Protein AF-A0A7J0FYU5-F1 (afdb_monomer_lite)

pLDDT: mean 70.31, std 23.24, range [30.34, 98.31]

InterPro domains:
  IPR001878 Zinc finger, CCHC-type [PS50158] (243-259)

Secondary structure (DSSP, 8-state):
---------------------------------------------------------------------------HHHHHHHHHHHHHHHHHHHHHHHHHHHHHHHHHHHHHHHHHHHHHHHHHHHHHHHHHHHHHHHHHHHHHHHHHHHHHHHHHHHHHHHHHHHHHHHHHHHHHHHHHHHHHHHHHHHHHHH--TT---STT-------------------------------------PBPTTT--BT--GGG-HHHHHHHHHHHHHHTSS---PPP--------PBPTTT--BT-SS------

Structure (mmCIF, N/CA/C/O backbone):
data_AF-A0A7J0FYU5-F1
#
_entry.id   AF-A0A7J0FYU5-F1
#
loop_
_atom_site.group_PDB
_atom_site.id
_atom_site.type_symbol
_atom_site.label_atom_id
_atom_site.label_alt_id
_atom_site.label_comp_id
_atom_site.label_asym_id
_atom_site.label_entity_id
_atom_site.label_seq_id
_atom_site.pdbx_PDB_ins_code
_atom_site.Cartn_x
_atom_site.Cartn_y
_atom_site.Cartn_z
_atom_site.occupancy
_atom_site.B_iso_or_equiv
_atom_site.auth_seq_id
_atom_site.auth_comp_id
_atom_site.auth_asym_id
_atom_site.auth_atom_id
_atom_site.pdbx_PDB_model_num
ATOM 1 N N . MET A 1 1 ? -22.244 44.766 6.297 1.00 40.59 1 MET A N 1
ATOM 2 C CA . MET A 1 1 ? -21.057 45.562 5.929 1.00 40.59 1 MET A CA 1
ATOM 3 C C . MET A 1 1 ? -20.263 44.741 4.936 1.00 40.59 1 MET A C 1
ATOM 5 O O . MET A 1 1 ? -19.510 43.859 5.330 1.00 40.59 1 MET A O 1
ATOM 9 N N . ASP A 1 2 ? -20.550 44.966 3.657 1.00 41.06 2 ASP A N 1
ATOM 10 C CA . ASP A 1 2 ? -19.775 44.473 2.523 1.00 41.06 2 ASP A CA 1
ATOM 11 C C . ASP A 1 2 ? -18.329 44.954 2.586 1.00 41.06 2 ASP A C 1
ATOM 13 O O . ASP A 1 2 ? -18.083 46.068 3.039 1.00 41.06 2 ASP A O 1
ATOM 17 N N . CYS A 1 3 ? -17.404 44.163 2.037 1.00 42.81 3 CYS A N 1
ATOM 18 C CA . CYS A 1 3 ? -16.256 44.696 1.302 1.00 42.81 3 CYS A CA 1
ATOM 19 C C . CYS A 1 3 ? -15.659 43.635 0.366 1.00 42.81 3 CYS A C 1
ATOM 21 O O . CYS A 1 3 ? -14.893 42.756 0.754 1.00 42.81 3 CYS A O 1
ATOM 23 N N . THR A 1 4 ? -16.013 43.769 -0.908 1.00 42.53 4 THR A N 1
ATOM 24 C CA . THR A 1 4 ? -15.343 43.204 -2.081 1.00 42.53 4 THR A CA 1
ATOM 25 C C . THR A 1 4 ? -13.938 43.779 -2.265 1.00 42.53 4 THR A C 1
ATOM 27 O O . THR A 1 4 ? -13.769 44.993 -2.180 1.00 42.53 4 THR A O 1
ATOM 30 N N . ASN A 1 5 ? -12.966 42.967 -2.699 1.00 46.56 5 ASN A N 1
ATOM 31 C CA . ASN A 1 5 ? -11.879 43.490 -3.530 1.00 46.56 5 ASN A CA 1
ATOM 32 C C . ASN A 1 5 ? -11.381 42.462 -4.556 1.00 46.56 5 ASN A C 1
ATOM 34 O O . ASN A 1 5 ? -10.741 41.465 -4.234 1.00 46.56 5 ASN A O 1
ATOM 38 N N . LYS A 1 6 ? -11.705 42.743 -5.822 1.00 50.19 6 LYS A N 1
ATOM 39 C CA . LYS A 1 6 ? -11.182 42.092 -7.026 1.00 50.19 6 LYS A CA 1
ATOM 40 C C . LYS A 1 6 ? -9.877 42.791 -7.418 1.00 50.19 6 LYS A C 1
ATOM 42 O O . LYS A 1 6 ? -9.889 44.005 -7.602 1.00 50.19 6 LYS A O 1
ATOM 47 N N . LYS A 1 7 ? -8.801 42.046 -7.683 1.00 53.81 7 LYS A N 1
ATOM 48 C CA . LYS A 1 7 ? -7.717 42.491 -8.579 1.00 53.81 7 LYS A CA 1
ATOM 49 C C . LYS A 1 7 ? -7.331 41.362 -9.533 1.00 53.81 7 LYS A C 1
ATOM 51 O O . LYS A 1 7 ? -7.169 40.216 -9.132 1.00 53.81 7 LYS A O 1
ATOM 56 N N . LYS A 1 8 ? -7.281 41.721 -10.816 1.00 49.31 8 LYS A N 1
ATOM 57 C CA . LYS A 1 8 ? -7.057 40.865 -11.984 1.00 49.31 8 LYS A CA 1
ATOM 58 C C . LYS A 1 8 ? -5.563 40.709 -12.311 1.00 49.31 8 LYS A C 1
ATOM 60 O O . LYS A 1 8 ? -4.778 41.621 -12.066 1.00 49.31 8 LYS A O 1
ATOM 65 N N . THR A 1 9 ? -5.298 39.650 -13.086 1.00 42.88 9 THR A N 1
ATOM 66 C CA . THR A 1 9 ? -4.272 39.486 -14.146 1.00 42.88 9 THR A CA 1
ATOM 67 C C . THR A 1 9 ? -2.799 39.349 -13.753 1.00 42.88 9 THR A C 1
ATOM 69 O O . THR A 1 9 ? -2.153 40.325 -13.393 1.00 42.88 9 THR A O 1
ATOM 72 N N . LYS A 1 10 ? -2.214 38.187 -14.073 1.00 40.88 10 LYS A N 1
ATOM 73 C CA . LYS A 1 10 ? -1.379 37.987 -15.279 1.00 40.88 10 LYS A CA 1
ATOM 74 C C . LYS A 1 10 ? -1.186 36.486 -15.527 1.00 40.88 10 LYS A C 1
ATOM 76 O O . LYS A 1 10 ? -1.074 35.710 -14.587 1.00 40.88 10 LYS A O 1
ATOM 81 N N . GLY A 1 11 ? -1.285 36.098 -16.796 1.00 42.97 11 GLY A N 1
ATOM 82 C CA . GLY A 1 11 ? -1.390 34.709 -17.223 1.00 42.97 11 GLY A CA 1
ATOM 83 C C . GLY A 1 11 ? -0.081 33.937 -17.147 1.00 42.97 11 GLY A C 1
ATOM 84 O O . GLY A 1 11 ? 0.971 34.469 -17.482 1.00 42.97 11 GLY A O 1
ATOM 85 N N . ASN A 1 12 ? -0.204 32.654 -16.819 1.00 44.50 12 ASN A N 1
ATOM 86 C CA . ASN A 1 12 ? 0.775 31.646 -17.187 1.00 44.50 12 ASN A CA 1
ATOM 87 C C . ASN A 1 12 ? 0.122 30.702 -18.193 1.00 44.50 12 ASN A C 1
ATOM 89 O O . ASN A 1 12 ? -0.914 30.092 -17.929 1.00 44.50 12 ASN A O 1
ATOM 93 N N . LYS A 1 13 ? 0.729 30.654 -19.378 1.00 50.31 13 LYS A N 1
ATOM 94 C CA . LYS A 1 13 ? 0.408 29.741 -20.469 1.00 50.31 13 LYS A CA 1
ATOM 95 C C . LYS A 1 13 ? 0.749 28.325 -19.997 1.00 50.31 13 LYS A C 1
ATOM 97 O O . LYS A 1 13 ? 1.916 28.028 -19.761 1.00 50.31 13 LYS A O 1
ATOM 102 N N . ILE A 1 14 ? -0.264 27.482 -19.834 1.00 44.03 14 ILE A N 1
ATOM 103 C CA . ILE A 1 14 ? -0.096 26.042 -19.631 1.00 44.03 14 ILE A CA 1
ATOM 104 C C . ILE A 1 14 ? 0.104 25.431 -21.019 1.00 44.03 14 ILE A C 1
ATOM 106 O O . ILE A 1 14 ? -0.808 25.440 -21.846 1.00 44.03 14 ILE A O 1
ATOM 110 N N . LEU A 1 15 ? 1.319 24.955 -21.294 1.00 44.94 15 LEU A N 1
ATOM 111 C CA . LEU A 1 15 ? 1.605 24.128 -22.462 1.00 44.94 15 LEU A CA 1
ATOM 112 C C . LEU A 1 15 ? 0.923 22.776 -22.245 1.00 44.94 15 LEU A C 1
ATOM 114 O O . LEU A 1 15 ? 1.361 21.964 -21.436 1.00 44.94 15 LEU A O 1
ATOM 118 N N . THR A 1 16 ? -0.190 22.581 -22.944 1.00 42.50 16 THR A N 1
ATOM 119 C CA . THR A 1 16 ? -0.924 21.318 -22.990 1.00 42.50 16 THR A CA 1
ATOM 120 C C . THR A 1 16 ? -0.468 20.627 -24.267 1.00 42.50 16 THR A C 1
ATOM 122 O O . THR A 1 16 ? -0.815 21.080 -25.354 1.00 42.50 16 THR A O 1
ATOM 125 N N . VAL A 1 17 ? 0.374 19.600 -24.157 1.00 42.03 17 VAL A N 1
ATOM 126 C CA . VAL A 1 17 ? 0.788 18.790 -25.309 1.00 42.03 17 VAL A CA 1
ATOM 127 C C . VAL A 1 17 ? -0.057 17.523 -25.299 1.00 42.03 17 VAL A C 1
ATOM 129 O O . VAL A 1 17 ? 0.232 16.572 -24.578 1.00 42.03 17 VAL A O 1
ATOM 132 N N . THR A 1 18 ? -1.145 17.539 -26.062 1.00 41.44 18 THR A N 1
ATOM 133 C CA . THR A 1 18 ? -1.909 16.340 -26.410 1.00 41.44 18 THR A CA 1
ATOM 134 C C . THR A 1 18 ? -1.273 15.731 -27.654 1.00 41.44 18 THR A C 1
ATOM 136 O O . THR A 1 18 ? -1.399 16.292 -28.740 1.00 41.44 18 THR A O 1
ATOM 139 N N . TRP A 1 19 ? -0.570 14.611 -27.499 1.00 37.16 19 TRP A N 1
ATOM 140 C CA . TRP A 1 19 ? -0.185 13.774 -28.633 1.00 37.16 19 TRP A CA 1
ATOM 141 C C . TRP A 1 19 ? -1.398 12.929 -29.024 1.00 37.16 19 TRP A C 1
ATOM 143 O O . TRP A 1 19 ? -1.801 12.026 -28.292 1.00 37.16 19 TRP A O 1
ATOM 153 N N . SER A 1 20 ? -2.003 13.263 -30.157 1.00 45.00 20 SER A N 1
ATOM 154 C CA . SER A 1 20 ? -2.862 12.361 -30.915 1.00 45.00 20 SER A CA 1
ATOM 155 C C . SER A 1 20 ? -2.173 12.144 -32.249 1.00 45.00 20 SER A C 1
ATOM 157 O O . SER A 1 20 ? -2.036 13.099 -33.007 1.00 45.00 20 SER A O 1
ATOM 159 N N . ASP A 1 21 ? -1.735 10.918 -32.508 1.00 40.19 21 ASP A N 1
ATOM 160 C CA . ASP A 1 21 ? -1.374 10.493 -33.853 1.00 40.19 21 ASP A CA 1
ATOM 161 C C . ASP A 1 21 ? -1.922 9.083 -34.069 1.00 40.19 21 ASP A C 1
ATOM 163 O O . ASP A 1 21 ? -1.464 8.109 -33.469 1.00 40.19 21 ASP A O 1
ATOM 167 N N . SER A 1 22 ? -3.010 9.034 -34.833 1.00 50.44 22 SER A N 1
ATOM 168 C CA . SER A 1 22 ? -3.656 7.815 -35.291 1.00 50.44 22 SER A CA 1
ATOM 169 C C . SER A 1 22 ? -3.148 7.513 -36.697 1.00 50.44 22 SER A C 1
ATOM 171 O O . SER A 1 22 ? -3.414 8.278 -37.618 1.00 50.44 22 SER A O 1
ATOM 173 N N . GLU A 1 23 ? -2.554 6.324 -36.810 1.00 48.56 23 GLU A N 1
ATOM 174 C CA . GLU A 1 23 ? -2.664 5.375 -37.925 1.00 48.56 23 GLU A CA 1
ATOM 175 C C . GLU A 1 23 ? -1.978 5.739 -39.252 1.00 48.56 23 GLU A C 1
ATOM 177 O O . GLU A 1 23 ? -2.418 6.622 -39.986 1.00 48.56 23 GLU A O 1
ATOM 182 N N . LYS A 1 24 ? -1.016 4.897 -39.659 1.00 47.28 24 LYS A N 1
ATOM 183 C CA . LYS A 1 24 ? -1.219 3.907 -40.738 1.00 47.28 24 LYS A CA 1
ATOM 184 C C . LYS A 1 24 ? 0.036 3.071 -40.967 1.00 47.28 24 LYS A C 1
ATOM 186 O O . LYS A 1 24 ? 1.135 3.601 -41.095 1.00 47.28 24 LYS A O 1
ATOM 191 N N . GLU A 1 25 ? -0.167 1.762 -41.033 1.00 51.66 25 GLU A N 1
ATOM 192 C CA . GLU A 1 25 ? 0.779 0.843 -41.649 1.00 51.66 25 GLU A CA 1
ATOM 193 C C . GLU A 1 25 ? 0.653 0.942 -43.166 1.00 51.66 25 GLU A C 1
ATOM 195 O O . GLU A 1 25 ? -0.463 0.851 -43.673 1.00 51.66 25 GLU A O 1
ATOM 200 N N . GLU A 1 26 ? 1.781 1.062 -43.863 1.00 45.41 26 GLU A N 1
ATOM 201 C CA . GLU A 1 26 ? 1.978 0.459 -45.181 1.00 45.41 26 GLU A CA 1
ATOM 202 C C . GLU A 1 26 ? 3.413 -0.082 -45.253 1.00 45.41 26 GLU A C 1
ATOM 204 O O . GLU A 1 26 ? 4.388 0.633 -45.010 1.00 45.41 26 GLU A O 1
ATOM 209 N N . GLU A 1 27 ? 3.515 -1.381 -45.534 1.00 46.88 27 GLU A N 1
ATOM 210 C CA . GLU A 1 27 ? 4.733 -2.047 -45.978 1.00 46.88 27 GLU A CA 1
ATOM 211 C C . GLU A 1 27 ? 5.220 -1.426 -47.291 1.00 46.88 27 GLU A C 1
ATOM 213 O O . GLU A 1 27 ? 4.426 -1.164 -48.194 1.00 46.88 27 GLU A O 1
ATOM 218 N N . SER A 1 28 ? 6.534 -1.282 -47.446 1.00 41.75 28 SER A N 1
ATOM 219 C CA . SER A 1 28 ? 7.193 -1.364 -48.752 1.00 41.75 28 SER A CA 1
ATOM 220 C C . SER A 1 28 ? 8.640 -1.792 -48.539 1.00 41.75 28 SER A C 1
ATOM 222 O O . SER A 1 28 ? 9.526 -0.995 -48.238 1.00 41.75 28 SER A O 1
ATOM 224 N N . ASP A 1 29 ? 8.822 -3.103 -48.650 1.00 54.91 29 ASP A N 1
ATOM 225 C CA . ASP A 1 29 ? 10.052 -3.750 -49.079 1.00 54.91 29 ASP A CA 1
ATOM 226 C C . ASP A 1 29 ? 10.415 -3.242 -50.483 1.00 54.91 29 ASP A C 1
ATOM 228 O O . ASP A 1 29 ? 9.676 -3.450 -51.445 1.00 54.91 29 ASP A O 1
ATOM 232 N N . SER A 1 30 ? 11.543 -2.550 -50.592 1.00 47.00 30 SER A N 1
ATOM 233 C CA . SER A 1 30 ? 12.270 -2.433 -51.851 1.00 47.00 30 SER A CA 1
ATOM 234 C C . SER A 1 30 ? 13.747 -2.277 -51.520 1.00 47.00 30 SER A C 1
ATOM 236 O O . SER A 1 30 ? 14.257 -1.171 -51.314 1.00 47.00 30 SER A O 1
ATOM 238 N N . GLY A 1 31 ? 14.419 -3.419 -51.398 1.00 52.00 31 GLY A N 1
ATOM 239 C CA . GLY A 1 31 ? 15.858 -3.472 -51.561 1.00 52.00 31 GLY A CA 1
ATOM 240 C C . GLY A 1 31 ? 16.217 -3.018 -52.969 1.00 52.00 31 GLY A C 1
ATOM 241 O O . GLY A 1 31 ? 15.781 -3.631 -53.931 1.00 52.00 31 GLY A O 1
ATOM 242 N N . ASP A 1 32 ? 17.018 -1.965 -53.059 1.00 47.53 32 ASP A N 1
ATOM 243 C CA . ASP A 1 32 ? 17.877 -1.709 -54.205 1.00 47.53 32 ASP A CA 1
ATOM 244 C C . ASP A 1 32 ? 19.191 -1.156 -53.648 1.00 47.53 32 ASP A C 1
ATOM 246 O O . ASP A 1 32 ? 19.269 -0.043 -53.116 1.00 47.53 32 ASP A O 1
ATOM 250 N N . GLU A 1 33 ? 20.224 -1.995 -53.697 1.00 57.31 33 GLU A N 1
ATOM 251 C CA . GLU A 1 33 ? 21.612 -1.593 -53.514 1.00 57.31 33 GLU A CA 1
ATOM 252 C C . GLU A 1 33 ? 21.944 -0.575 -54.608 1.00 57.31 33 GLU A C 1
ATOM 254 O O . GLU A 1 33 ? 22.184 -0.921 -55.763 1.00 57.31 33 GLU A O 1
ATOM 259 N N . ILE A 1 34 ? 21.934 0.709 -54.252 1.00 54.03 34 ILE A N 1
ATOM 260 C CA . ILE A 1 34 ? 22.440 1.764 -55.127 1.00 54.03 34 ILE A CA 1
ATOM 261 C C . ILE A 1 34 ? 23.964 1.629 -55.139 1.00 54.03 34 ILE A C 1
ATOM 263 O O . ILE A 1 34 ? 24.677 2.215 -54.320 1.00 54.03 34 ILE A O 1
ATOM 267 N N . GLU A 1 35 ? 24.470 0.822 -56.068 1.00 53.53 35 GLU A N 1
ATOM 268 C CA . GLU A 1 35 ? 25.862 0.859 -56.495 1.00 53.53 35 GLU A CA 1
ATOM 269 C C . GLU A 1 35 ? 26.132 2.247 -57.099 1.00 53.53 35 GLU A C 1
ATOM 271 O O . GLU A 1 35 ? 25.887 2.517 -58.275 1.00 53.53 35 GLU A O 1
ATOM 276 N N . ASN A 1 36 ? 26.605 3.170 -56.257 1.00 54.38 36 ASN A N 1
ATOM 277 C CA . ASN A 1 36 ? 27.084 4.487 -56.664 1.00 54.38 36 ASN A CA 1
ATOM 278 C C . ASN A 1 36 ? 28.361 4.333 -57.513 1.00 54.38 36 ASN A C 1
ATOM 280 O O . ASN A 1 36 ? 29.480 4.510 -57.028 1.00 54.38 36 ASN A O 1
ATOM 284 N N . TYR A 1 37 ? 28.205 4.026 -58.799 1.00 51.12 37 TYR A N 1
ATOM 285 C CA . TYR A 1 37 ? 29.273 4.162 -59.782 1.00 51.12 37 TYR A CA 1
ATOM 286 C C . TYR A 1 37 ? 29.415 5.639 -60.178 1.00 51.12 37 TYR A C 1
ATOM 288 O O . TYR A 1 37 ? 28.663 6.162 -60.997 1.00 51.12 37 TYR A O 1
ATOM 296 N N . MET A 1 38 ? 30.403 6.330 -59.600 1.00 59.31 38 MET A N 1
ATOM 297 C CA . MET A 1 38 ? 30.892 7.602 -60.144 1.00 59.31 38 MET A CA 1
ATOM 298 C C . MET A 1 38 ? 31.744 7.311 -61.385 1.00 59.31 38 MET A C 1
ATOM 300 O O . MET A 1 38 ? 32.891 6.881 -61.272 1.00 59.31 38 MET A O 1
ATOM 304 N N . ALA A 1 39 ? 31.190 7.548 -62.573 1.00 49.47 39 ALA A N 1
ATOM 305 C CA . ALA A 1 39 ? 31.956 7.567 -63.814 1.00 49.47 39 ALA A CA 1
ATOM 306 C C . ALA A 1 39 ? 32.704 8.908 -63.938 1.00 49.47 39 ALA A C 1
ATOM 308 O O . ALA A 1 39 ? 32.087 9.972 -63.989 1.00 49.47 39 ALA A O 1
ATOM 309 N N . PHE A 1 40 ? 34.037 8.859 -63.977 1.00 39.91 40 PHE A N 1
ATOM 310 C CA . PHE A 1 40 ? 34.891 10.022 -64.226 1.00 39.91 40 PHE A CA 1
ATOM 311 C C . PHE A 1 40 ? 34.901 10.308 -65.734 1.00 39.91 40 PHE A C 1
ATOM 313 O O . PHE A 1 40 ? 35.551 9.599 -66.500 1.00 39.91 40 PHE A O 1
ATOM 320 N N . MET A 1 41 ? 34.157 11.321 -66.180 1.00 55.72 41 MET A N 1
ATOM 321 C CA . MET A 1 41 ? 34.260 11.816 -67.555 1.00 55.72 41 MET A CA 1
ATOM 322 C C . MET A 1 41 ? 35.411 12.817 -67.627 1.00 55.72 41 MET A C 1
ATOM 324 O O . MET A 1 41 ? 35.323 13.920 -67.089 1.00 55.72 41 MET A O 1
ATOM 328 N N . THR A 1 42 ? 36.494 12.433 -68.297 1.00 45.88 42 THR A N 1
ATOM 329 C CA . THR A 1 42 ? 37.571 13.344 -68.679 1.00 45.88 42 THR A CA 1
ATOM 330 C C . THR A 1 42 ? 37.094 14.183 -69.867 1.00 45.88 42 THR A C 1
ATOM 332 O O . THR A 1 42 ? 37.011 13.708 -70.997 1.00 45.88 42 THR A O 1
ATOM 335 N N . SER A 1 43 ? 36.728 15.446 -69.637 1.00 45.75 43 SER A N 1
ATOM 336 C CA . SER A 1 43 ? 36.548 16.394 -70.739 1.00 45.75 43 SER A CA 1
ATOM 337 C C . SER A 1 43 ? 37.899 17.022 -71.063 1.00 45.75 43 SER A C 1
ATOM 339 O O . SER A 1 43 ? 38.402 17.837 -70.286 1.00 45.75 43 SER A O 1
ATOM 341 N N . ALA A 1 44 ? 38.476 16.658 -72.206 1.00 44.38 44 ALA A N 1
ATOM 342 C CA . ALA A 1 44 ? 39.557 17.424 -72.808 1.00 44.38 44 ALA A CA 1
ATOM 343 C C . ALA A 1 44 ? 39.003 18.806 -73.196 1.00 44.38 44 ALA A C 1
ATOM 345 O O . ALA A 1 44 ? 38.207 18.937 -74.126 1.00 44.38 44 ALA A O 1
ATOM 346 N N . VAL A 1 45 ? 39.363 19.828 -72.419 1.00 43.97 45 VAL A N 1
ATOM 347 C CA . VAL A 1 45 ? 39.144 21.234 -72.765 1.00 43.97 45 VAL A CA 1
ATOM 348 C C . VAL A 1 45 ? 40.282 21.646 -73.688 1.00 43.97 45 VAL A C 1
ATOM 350 O O . VAL A 1 45 ? 41.380 21.964 -73.241 1.00 43.97 45 VAL A O 1
ATOM 353 N N . GLU A 1 46 ? 40.003 21.654 -74.988 1.00 41.97 46 GLU A N 1
ATOM 354 C CA . GLU A 1 46 ? 40.661 22.592 -75.887 1.00 41.97 46 GLU A CA 1
ATOM 355 C C . GLU A 1 46 ? 39.984 23.956 -75.739 1.00 41.97 46 GLU A C 1
ATOM 357 O O . GLU A 1 46 ? 38.762 24.103 -75.657 1.00 41.97 46 GLU A O 1
ATOM 362 N N . THR A 1 47 ? 40.825 24.968 -75.608 1.00 42.72 47 THR A N 1
ATOM 363 C CA . THR A 1 47 ? 40.460 26.340 -75.281 1.00 42.72 47 THR A CA 1
ATOM 364 C C . THR A 1 47 ? 39.649 27.001 -76.394 1.00 42.72 47 THR A C 1
ATOM 366 O O . THR A 1 47 ? 40.094 27.043 -77.528 1.00 42.72 47 THR A O 1
ATOM 369 N N . THR A 1 48 ? 38.531 27.655 -76.065 1.00 32.69 48 THR A N 1
ATOM 370 C CA . THR A 1 48 ? 38.184 28.956 -76.667 1.00 32.69 48 THR A CA 1
ATOM 371 C C . THR A 1 48 ? 37.328 29.782 -75.707 1.00 32.69 48 THR A C 1
ATOM 373 O O . THR A 1 48 ? 36.279 29.370 -75.216 1.00 32.69 48 THR A O 1
ATOM 376 N N . LYS A 1 49 ? 37.805 30.993 -75.417 1.00 45.97 49 LYS A N 1
ATOM 377 C CA . LYS A 1 49 ? 37.053 32.039 -74.724 1.00 45.97 49 LYS A CA 1
ATOM 378 C C . LYS A 1 49 ? 35.890 32.479 -75.618 1.00 45.97 49 LYS A C 1
ATOM 380 O O . LYS A 1 49 ? 36.135 33.087 -76.654 1.00 45.97 49 LYS A O 1
ATOM 385 N N . THR A 1 50 ? 34.644 32.287 -75.193 1.00 30.34 50 THR A N 1
ATOM 386 C CA . THR A 1 50 ? 33.494 33.005 -75.765 1.00 30.34 50 THR A CA 1
ATOM 387 C C . THR A 1 50 ? 33.107 34.165 -74.855 1.00 30.34 50 THR A C 1
ATOM 389 O O . THR A 1 50 ? 32.341 34.010 -73.905 1.00 30.34 50 THR A O 1
ATOM 392 N N . SER A 1 51 ? 33.647 35.345 -75.165 1.00 36.34 51 SER A N 1
ATOM 393 C CA . SER A 1 51 ? 32.987 36.618 -74.881 1.00 36.34 51 SER A CA 1
ATOM 394 C C . SER A 1 51 ? 32.078 36.947 -76.063 1.00 36.34 51 SER A C 1
ATOM 396 O O . SER A 1 51 ? 32.479 36.852 -77.218 1.00 36.34 51 SER A O 1
ATOM 398 N N . SER A 1 52 ? 30.858 37.358 -75.745 1.00 38.94 52 SER A N 1
ATOM 399 C CA . SER A 1 52 ? 29.856 37.965 -76.621 1.00 38.94 52 SER A CA 1
ATOM 400 C C . SER A 1 52 ? 30.408 38.941 -77.676 1.00 38.94 52 SER A C 1
ATOM 402 O O . SER A 1 52 ? 31.138 39.860 -77.304 1.00 38.94 52 SER A O 1
ATOM 404 N N . LYS A 1 53 ? 29.928 38.834 -78.929 1.00 35.88 53 LYS A N 1
ATOM 405 C CA . LYS A 1 53 ? 29.147 39.851 -79.688 1.00 35.88 53 LYS A CA 1
ATOM 406 C C . LYS A 1 53 ? 29.326 39.712 -81.217 1.00 35.88 53 LYS A C 1
ATOM 408 O O . LYS A 1 53 ? 30.397 39.387 -81.704 1.00 35.88 53 LYS A O 1
ATOM 413 N N . ALA A 1 54 ? 28.222 39.963 -81.923 1.00 36.47 54 ALA A N 1
ATOM 414 C CA . ALA A 1 54 ? 27.968 39.860 -83.364 1.00 36.47 54 ALA A CA 1
ATOM 415 C C . ALA A 1 54 ? 28.971 40.548 -84.313 1.00 36.47 54 ALA A C 1
ATOM 417 O O . ALA A 1 54 ? 29.418 41.655 -84.026 1.00 36.47 54 ALA A O 1
ATOM 418 N N . SER A 1 55 ? 29.190 39.971 -85.501 1.00 33.25 55 SER A N 1
ATOM 419 C CA . SER A 1 55 ? 28.715 40.463 -86.819 1.00 33.25 55 SER A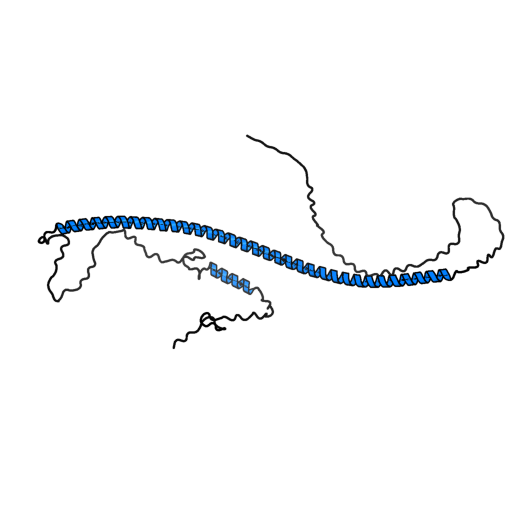 CA 1
ATOM 420 C C . SER A 1 55 ? 29.447 39.764 -87.976 1.00 33.25 55 SER A C 1
ATOM 422 O O . SER A 1 55 ? 30.602 39.372 -87.840 1.00 33.25 55 SER A O 1
ATOM 424 N N . ASP A 1 56 ? 28.723 39.584 -89.083 1.00 37.09 56 ASP A N 1
ATOM 425 C CA . ASP A 1 56 ? 29.164 39.046 -90.374 1.00 37.09 56 ASP A CA 1
ATOM 426 C C . ASP A 1 56 ? 30.395 39.762 -90.951 1.00 37.09 56 ASP A C 1
ATOM 428 O O . ASP A 1 56 ? 30.535 40.971 -90.762 1.00 37.09 56 ASP A O 1
ATOM 432 N N . THR A 1 57 ? 31.208 39.047 -91.745 1.00 34.03 57 THR A N 1
ATOM 433 C CA . THR A 1 57 ? 31.609 39.380 -93.139 1.00 34.03 57 THR A CA 1
ATOM 434 C C . THR A 1 57 ? 32.883 38.606 -93.541 1.00 34.03 57 THR A C 1
ATOM 436 O O . THR A 1 57 ? 33.962 38.851 -93.021 1.00 34.03 57 THR A O 1
ATOM 439 N N . GLU A 1 58 ? 32.689 37.698 -94.503 1.00 36.91 58 GLU A N 1
ATOM 440 C CA . GLU A 1 58 ? 33.568 37.225 -95.595 1.00 36.91 58 GLU A CA 1
ATOM 441 C C . GLU A 1 58 ? 34.918 36.490 -95.379 1.00 36.91 58 GLU A C 1
ATOM 443 O O . GLU A 1 58 ? 35.818 36.893 -94.654 1.00 36.91 58 GLU A O 1
ATOM 448 N N . LYS A 1 59 ? 35.002 35.390 -96.152 1.00 43.16 59 LYS A N 1
ATOM 449 C CA . LYS A 1 59 ? 36.129 34.551 -96.604 1.00 43.16 59 LYS A CA 1
ATOM 450 C C . LYS A 1 59 ? 37.520 35.202 -96.650 1.00 43.16 59 LYS A C 1
ATOM 452 O O . LYS A 1 59 ? 37.677 36.227 -97.302 1.00 43.16 59 LYS A O 1
ATOM 457 N N . SER A 1 60 ? 38.538 34.421 -96.276 1.00 34.56 60 SER A N 1
ATOM 458 C CA . SER A 1 60 ? 39.656 34.057 -97.173 1.00 34.56 60 SER A CA 1
ATOM 459 C C . SER A 1 60 ? 40.567 33.008 -96.531 1.00 34.56 60 SER A C 1
ATOM 461 O O . SER A 1 60 ? 40.758 33.010 -95.318 1.00 34.56 60 SER A O 1
ATOM 463 N N . ASP A 1 61 ? 41.099 32.136 -97.380 1.00 37.25 61 ASP A N 1
ATOM 464 C CA . ASP A 1 61 ? 41.923 30.970 -97.084 1.00 37.25 61 ASP A CA 1
ATOM 465 C C . ASP A 1 61 ? 43.348 31.265 -96.556 1.00 37.25 61 ASP A C 1
ATOM 467 O O . ASP A 1 61 ? 43.867 32.372 -96.687 1.00 37.25 61 ASP A O 1
ATOM 471 N N . GLU A 1 62 ? 43.969 30.166 -96.106 1.00 40.16 62 GLU A N 1
ATOM 472 C CA . GLU A 1 62 ? 45.397 29.800 -96.192 1.00 40.16 62 GLU A CA 1
ATOM 473 C C . GLU A 1 62 ? 46.351 30.091 -95.020 1.00 40.16 62 GLU A C 1
ATOM 475 O O . GLU A 1 62 ? 46.536 31.222 -94.577 1.00 40.16 62 GLU A O 1
ATOM 480 N N . SER A 1 63 ? 47.104 29.021 -94.702 1.00 39.06 63 SER A N 1
ATOM 481 C CA . SER A 1 63 ? 48.421 28.952 -94.037 1.00 39.06 63 SER A CA 1
ATOM 482 C C . SER A 1 63 ? 48.452 29.307 -92.534 1.00 39.06 63 SER A C 1
ATOM 484 O O . SER A 1 63 ? 47.710 30.148 -92.060 1.00 39.06 63 SER A O 1
ATOM 486 N N . ASP A 1 64 ? 49.232 28.679 -91.657 1.00 37.22 64 ASP A N 1
ATOM 487 C CA . ASP A 1 64 ? 50.545 28.076 -91.830 1.00 37.22 64 ASP A CA 1
ATOM 488 C C . ASP A 1 64 ? 50.878 27.171 -90.623 1.00 37.22 64 ASP A C 1
ATOM 490 O O . ASP A 1 64 ? 50.366 27.329 -89.515 1.00 37.22 64 ASP A O 1
ATOM 494 N N . SER A 1 65 ? 51.777 26.235 -90.885 1.00 49.00 65 SER A N 1
ATOM 495 C CA . SER A 1 65 ? 52.498 25.347 -89.983 1.00 49.00 65 SER A CA 1
ATOM 496 C C . SER A 1 65 ? 52.974 25.996 -88.674 1.00 49.00 65 SER A C 1
ATOM 498 O O . SER A 1 65 ? 53.815 26.889 -88.714 1.00 49.00 65 SER A O 1
ATOM 500 N N . VAL A 1 66 ? 52.627 25.390 -87.531 1.00 45.72 66 VAL A N 1
ATOM 501 C CA . VAL A 1 66 ? 53.568 25.182 -86.412 1.00 45.72 66 VAL A CA 1
ATOM 502 C C . VAL A 1 66 ? 53.245 23.837 -85.756 1.00 45.72 66 VAL A C 1
ATOM 504 O O . VAL A 1 66 ? 52.372 23.731 -84.898 1.00 45.72 66 VAL A O 1
ATOM 507 N N . VAL A 1 67 ? 53.967 22.790 -86.164 1.00 51.69 67 VAL A N 1
ATOM 508 C CA . VAL A 1 67 ? 54.150 21.585 -85.343 1.00 51.69 67 VAL A CA 1
ATOM 509 C C . VAL A 1 67 ? 55.027 22.006 -84.167 1.00 51.69 67 VAL A C 1
ATOM 511 O O . VAL A 1 67 ? 56.250 22.057 -84.270 1.00 51.69 67 VAL A O 1
ATOM 514 N N . GLY A 1 68 ? 54.382 22.408 -83.075 1.00 45.84 68 GLY A N 1
ATOM 515 C CA . GLY A 1 68 ? 55.033 22.586 -81.788 1.00 45.84 68 GLY A CA 1
ATOM 516 C C . GLY A 1 68 ? 55.155 21.222 -81.131 1.00 45.84 68 GLY A C 1
ATOM 517 O O . GLY A 1 68 ? 54.155 20.679 -80.669 1.00 45.84 68 GLY A O 1
ATOM 518 N N . SER A 1 69 ? 56.365 20.666 -81.122 1.00 52.25 69 SER A N 1
ATOM 519 C CA . SER A 1 69 ? 56.727 19.555 -80.247 1.00 52.25 69 SER A CA 1
ATOM 520 C C . SER A 1 69 ? 56.438 19.963 -78.803 1.00 52.25 69 SER A C 1
ATOM 522 O O . SER A 1 69 ? 57.184 20.740 -78.213 1.00 52.25 69 SER A O 1
ATOM 524 N N . ILE A 1 70 ? 55.326 19.480 -78.258 1.00 53.78 70 ILE A N 1
ATOM 525 C CA . ILE A 1 70 ? 55.104 19.462 -76.818 1.00 53.78 70 ILE A CA 1
ATOM 526 C C . ILE A 1 70 ? 55.945 18.291 -76.317 1.00 53.78 70 ILE A C 1
ATOM 528 O O . ILE A 1 70 ? 55.577 17.129 -76.472 1.00 53.78 70 ILE A O 1
ATOM 532 N N . GLU A 1 71 ? 57.130 18.605 -75.805 1.00 53.25 71 GLU A N 1
ATOM 533 C CA . GLU A 1 71 ? 57.849 17.711 -74.906 1.00 53.25 71 GLU A CA 1
ATOM 534 C C . GLU A 1 71 ? 57.018 17.650 -73.618 1.00 53.25 71 GLU A C 1
ATOM 536 O O . GLU A 1 71 ? 57.085 18.535 -72.766 1.00 53.25 71 GLU A O 1
ATOM 541 N N . GLU A 1 72 ? 56.141 16.648 -73.526 1.00 57.59 72 GLU A N 1
ATOM 542 C CA . GLU A 1 72 ? 55.537 16.237 -72.262 1.00 57.59 72 GLU A CA 1
ATOM 543 C C . GLU A 1 72 ? 56.631 15.550 -71.439 1.00 57.59 72 GLU A C 1
ATOM 545 O O . GLU A 1 72 ? 56.752 14.325 -71.419 1.00 57.59 72 GLU A O 1
ATOM 550 N N . GLU A 1 73 ? 57.469 16.351 -70.784 1.00 58.59 73 GLU A N 1
ATOM 551 C CA . GLU A 1 73 ? 58.220 15.910 -69.610 1.00 58.59 73 GLU A CA 1
ATOM 552 C C . GLU A 1 73 ? 57.173 15.632 -68.518 1.00 58.59 73 GLU A C 1
ATOM 554 O O . GLU A 1 73 ? 56.775 16.504 -67.748 1.00 58.59 73 GLU A O 1
ATOM 559 N N . SER A 1 74 ? 56.606 14.426 -68.557 1.00 59.31 74 SER A N 1
ATOM 560 C CA . SER A 1 74 ? 55.778 13.876 -67.491 1.00 59.31 74 SER A CA 1
ATOM 561 C C . SER A 1 74 ? 56.679 13.694 -66.275 1.00 59.31 74 SER A C 1
ATOM 563 O O . SER A 1 74 ? 57.419 12.714 -66.212 1.00 59.31 74 SER A O 1
ATOM 565 N N . ASP A 1 75 ? 56.620 14.634 -65.331 1.00 62.47 75 ASP A N 1
ATOM 566 C CA . ASP A 1 75 ? 57.293 14.546 -64.035 1.00 62.47 75 ASP A CA 1
ATOM 567 C C . ASP A 1 75 ? 56.826 13.268 -63.304 1.00 62.47 75 ASP A C 1
ATOM 569 O O . ASP A 1 75 ? 55.791 13.232 -62.637 1.00 62.47 75 ASP A O 1
ATOM 573 N N . ASP A 1 76 ? 57.593 12.180 -63.442 1.00 67.75 76 ASP A N 1
ATOM 574 C CA . ASP A 1 76 ? 57.340 10.871 -62.817 1.00 67.75 76 ASP A CA 1
ATOM 575 C C . ASP A 1 76 ? 57.200 10.961 -61.276 1.00 67.75 76 ASP A C 1
ATOM 577 O O . ASP A 1 76 ? 56.624 10.076 -60.631 1.00 67.75 76 ASP A O 1
ATOM 581 N N . GLU A 1 77 ? 57.703 12.043 -60.672 1.00 68.31 77 GLU A N 1
ATOM 582 C CA . GLU A 1 77 ? 57.590 12.347 -59.244 1.00 68.31 77 GLU A CA 1
ATOM 583 C C . GLU A 1 77 ? 56.135 12.643 -58.820 1.00 68.31 77 GLU A C 1
ATOM 585 O O . GLU A 1 77 ? 55.669 12.076 -57.825 1.00 68.31 77 GLU A O 1
ATOM 590 N N . ASP A 1 78 ? 55.366 13.400 -59.613 1.00 76.56 78 ASP A N 1
ATOM 591 C CA . ASP A 1 78 ? 53.968 13.757 -59.306 1.00 76.56 78 ASP A CA 1
ATOM 592 C C . ASP A 1 78 ? 53.039 12.528 -59.328 1.00 76.56 78 ASP A C 1
ATOM 594 O O . ASP A 1 78 ? 52.103 12.397 -58.528 1.00 76.56 78 ASP A O 1
ATOM 598 N N . ILE A 1 79 ? 53.323 11.570 -60.216 1.00 81.81 79 ILE A N 1
ATOM 599 C CA . ILE A 1 79 ? 52.581 10.305 -60.319 1.00 81.81 79 ILE A CA 1
ATOM 600 C C . ILE A 1 79 ? 52.851 9.422 -59.088 1.00 81.81 79 ILE A C 1
ATOM 602 O O . ILE A 1 79 ? 51.938 8.766 -58.570 1.00 81.81 79 ILE A O 1
ATOM 606 N N . SER A 1 80 ? 54.088 9.424 -58.585 1.00 85.81 80 SER A N 1
ATOM 607 C CA . SER A 1 80 ? 54.495 8.666 -57.397 1.00 85.81 80 SER A CA 1
ATOM 608 C C . SER A 1 80 ? 53.842 9.201 -56.115 1.00 85.81 80 SER A C 1
ATOM 610 O O . SER A 1 80 ? 53.290 8.424 -55.323 1.00 85.81 80 SER A O 1
ATOM 612 N N . GLU A 1 81 ? 53.821 10.525 -55.927 1.00 91.06 81 GLU A N 1
ATOM 613 C CA . GLU A 1 81 ? 53.183 11.164 -54.768 1.00 91.06 81 GLU A CA 1
ATOM 614 C C . GLU A 1 81 ? 51.665 10.940 -54.745 1.00 91.06 81 GLU A C 1
ATOM 616 O O . GLU A 1 81 ? 51.094 10.585 -53.704 1.00 91.06 81 GLU A O 1
ATOM 621 N N . LEU A 1 82 ? 51.002 11.061 -55.901 1.00 90.19 82 LEU A N 1
ATOM 622 C CA . LEU A 1 82 ? 49.571 10.786 -56.028 1.00 90.19 82 LEU A CA 1
ATOM 623 C C . LEU A 1 82 ? 49.243 9.327 -55.681 1.00 90.19 82 LEU A C 1
ATOM 625 O O . LEU A 1 82 ? 48.291 9.053 -54.942 1.00 90.19 82 LEU A O 1
ATOM 629 N N . GLN A 1 83 ? 50.057 8.384 -56.161 1.00 91.81 83 GLN A N 1
ATOM 630 C CA . GLN A 1 83 ? 49.892 6.964 -55.862 1.00 91.81 83 GLN A CA 1
ATOM 631 C C . GLN A 1 83 ? 50.082 6.672 -54.365 1.00 91.81 83 GLN A C 1
ATOM 633 O O . GLN A 1 83 ? 49.345 5.871 -53.776 1.00 91.81 83 GLN A O 1
ATOM 638 N N . GLN A 1 84 ? 51.036 7.338 -53.709 1.00 93.88 84 GLN A N 1
ATOM 639 C CA . GLN A 1 84 ? 51.224 7.238 -52.263 1.00 93.88 84 GLN A CA 1
ATOM 640 C C . GLN A 1 84 ? 50.011 7.785 -51.493 1.00 93.88 84 GLN A C 1
ATOM 642 O O . GLN A 1 84 ? 49.529 7.126 -50.562 1.00 93.88 84 GLN A O 1
ATOM 647 N N . ALA A 1 85 ? 49.484 8.946 -51.892 1.00 94.06 85 ALA A N 1
ATOM 648 C CA . ALA A 1 85 ? 48.301 9.550 -51.285 1.00 94.06 85 ALA A CA 1
ATOM 649 C C . ALA A 1 85 ? 47.056 8.658 -51.436 1.00 94.06 85 ALA A C 1
ATOM 651 O O . ALA A 1 85 ? 46.328 8.441 -50.461 1.00 94.06 85 ALA A O 1
ATOM 652 N N . TYR A 1 86 ? 46.848 8.071 -52.619 1.00 96.00 86 TYR A N 1
ATOM 653 C CA . TYR A 1 86 ? 45.756 7.131 -52.875 1.00 96.00 86 TYR A CA 1
ATOM 654 C C . TYR A 1 86 ? 45.835 5.894 -51.969 1.00 96.00 86 TYR A C 1
ATOM 656 O O . TYR A 1 86 ? 44.862 5.545 -51.294 1.00 96.00 86 TYR A O 1
ATOM 664 N N . ASN A 1 87 ? 47.008 5.259 -51.885 1.00 95.38 87 ASN A N 1
ATOM 665 C CA . ASN A 1 87 ? 47.214 4.086 -51.032 1.00 95.38 87 ASN A CA 1
ATOM 666 C C . ASN A 1 87 ? 46.962 4.397 -49.551 1.00 95.38 87 ASN A C 1
ATOM 668 O O . ASN A 1 87 ? 46.380 3.586 -48.821 1.00 95.38 87 ASN A O 1
ATOM 672 N N . GLN A 1 88 ? 47.375 5.582 -49.099 1.00 96.88 88 GLN A N 1
ATOM 673 C CA . GLN A 1 88 ? 47.141 6.022 -47.731 1.00 96.88 88 GLN A CA 1
ATOM 674 C C . GLN A 1 88 ? 45.647 6.258 -47.463 1.00 96.88 88 GLN A C 1
ATOM 676 O O . GLN A 1 88 ? 45.137 5.798 -46.437 1.00 96.88 88 GLN A O 1
ATOM 681 N N . LEU A 1 89 ? 44.927 6.893 -48.392 1.00 96.88 89 LEU A N 1
ATOM 682 C CA . LEU A 1 89 ? 43.479 7.074 -48.295 1.00 96.88 89 LEU A CA 1
ATOM 683 C C . LEU A 1 89 ? 42.746 5.729 -48.242 1.00 96.88 89 LEU A C 1
ATOM 685 O O . LEU A 1 89 ? 41.882 5.544 -47.389 1.00 96.88 89 LEU A O 1
ATOM 689 N N . TYR A 1 90 ? 43.123 4.773 -49.095 1.00 97.31 90 TYR A N 1
ATOM 690 C CA . TYR A 1 90 ? 42.547 3.427 -49.099 1.00 97.31 90 TYR A CA 1
ATOM 691 C C . TYR A 1 90 ? 42.758 2.701 -47.761 1.00 97.31 90 TYR A C 1
ATOM 693 O O . TYR A 1 90 ? 41.852 2.066 -47.219 1.00 97.31 90 TYR A O 1
ATOM 701 N N . LYS A 1 91 ? 43.949 2.825 -47.166 1.00 97.31 91 LYS A N 1
ATOM 702 C CA . LYS A 1 91 ? 44.242 2.222 -45.861 1.00 97.31 91 LYS A CA 1
ATOM 703 C C . LYS A 1 91 ? 43.380 2.818 -44.748 1.00 97.31 91 LYS A C 1
ATOM 705 O O . LYS A 1 91 ? 42.892 2.079 -43.891 1.00 97.31 91 LYS A O 1
ATOM 710 N N . GLU A 1 92 ? 43.206 4.137 -44.738 1.00 97.31 92 GLU A N 1
ATOM 711 C CA . GLU A 1 92 ? 42.359 4.809 -43.751 1.00 97.31 92 GLU A CA 1
ATOM 712 C C . GLU A 1 92 ? 40.866 4.538 -43.992 1.00 97.31 92 GLU A C 1
ATOM 714 O O . GLU A 1 92 ? 40.145 4.272 -43.029 1.00 97.31 92 GLU A O 1
ATOM 719 N N . SER A 1 93 ? 40.403 4.485 -45.247 1.00 96.81 93 SER A N 1
ATOM 720 C CA . SER A 1 93 ? 39.013 4.128 -45.567 1.00 96.81 93 SER A CA 1
ATOM 721 C C . SER A 1 93 ? 38.684 2.703 -45.119 1.00 96.81 93 SER A C 1
ATOM 723 O O . SER A 1 93 ? 37.642 2.471 -44.504 1.00 96.81 93 SER A O 1
ATOM 725 N N . TYR A 1 94 ? 39.609 1.759 -45.312 1.00 96.31 94 TYR A N 1
ATOM 726 C CA . TYR A 1 94 ? 39.454 0.382 -44.851 1.00 96.31 94 TYR A CA 1
ATOM 727 C C . TYR A 1 94 ? 39.405 0.278 -43.319 1.00 96.31 94 TYR A C 1
ATOM 729 O O . TYR A 1 94 ? 38.584 -0.453 -42.753 1.00 96.31 94 TYR A O 1
ATOM 737 N N . LYS A 1 95 ? 40.253 1.034 -42.608 1.00 97.44 95 LYS A N 1
ATOM 738 C CA . LYS A 1 95 ? 40.187 1.115 -41.139 1.00 97.44 95 LYS A CA 1
ATOM 739 C C . LYS A 1 95 ? 38.855 1.697 -40.673 1.00 97.44 95 LYS A C 1
ATOM 741 O O . LYS A 1 95 ? 38.266 1.152 -39.738 1.00 97.44 95 LYS A O 1
ATOM 746 N N . LEU A 1 96 ? 38.380 2.756 -41.330 1.00 97.25 96 LEU A N 1
ATOM 747 C CA . LEU A 1 96 ? 37.114 3.408 -41.014 1.00 97.25 96 LEU A CA 1
ATOM 748 C C . LEU A 1 96 ? 35.929 2.456 -41.225 1.00 97.25 96 LEU A C 1
ATOM 750 O O . LEU A 1 96 ? 35.082 2.321 -40.339 1.00 97.25 96 LEU A O 1
ATOM 754 N N . ALA A 1 97 ? 35.910 1.722 -42.340 1.00 97.00 97 ALA A N 1
ATOM 755 C CA . ALA A 1 97 ? 34.908 0.694 -42.613 1.00 97.00 97 ALA A CA 1
ATOM 756 C C . ALA A 1 97 ? 34.892 -0.377 -41.508 1.00 97.00 97 ALA A C 1
ATOM 758 O O . ALA A 1 97 ? 33.841 -0.678 -40.940 1.00 97.00 97 ALA A O 1
ATOM 759 N N . ASN A 1 98 ? 36.065 -0.874 -41.105 1.00 96.50 98 ASN A N 1
ATOM 760 C CA . ASN A 1 98 ? 36.178 -1.838 -40.009 1.00 96.50 98 ASN A CA 1
ATOM 761 C C . ASN A 1 98 ? 35.712 -1.279 -38.659 1.00 96.50 98 ASN A C 1
ATOM 763 O O . ASN A 1 98 ? 35.102 -2.005 -37.868 1.00 96.50 98 ASN A O 1
ATOM 767 N N . SER A 1 99 ? 35.985 -0.005 -38.359 1.00 97.50 99 SER A N 1
ATOM 768 C CA . SER A 1 99 ? 35.434 0.628 -37.158 1.00 97.50 99 SER A CA 1
ATOM 769 C C . SER A 1 99 ? 33.916 0.789 -37.233 1.00 97.50 99 SER A C 1
ATOM 771 O O . SER A 1 99 ? 33.251 0.516 -36.236 1.00 97.50 99 SER A O 1
ATOM 773 N N . ASN A 1 100 ? 33.356 1.125 -38.398 1.00 96.31 100 ASN A N 1
ATOM 774 C CA . ASN A 1 100 ? 31.910 1.255 -38.589 1.00 96.31 100 ASN A CA 1
ATOM 775 C C . ASN A 1 100 ? 31.191 -0.078 -38.380 1.00 96.31 100 ASN A C 1
ATOM 777 O O . ASN A 1 100 ? 30.193 -0.123 -37.669 1.00 96.31 100 ASN A O 1
ATOM 781 N N . VAL A 1 101 ? 31.739 -1.186 -38.889 1.00 97.00 101 VAL A N 1
ATOM 782 C CA . VAL A 1 101 ? 31.192 -2.530 -38.631 1.00 97.00 101 VAL A CA 1
ATOM 783 C C . VAL A 1 101 ? 31.166 -2.837 -37.129 1.00 97.00 101 VAL A C 1
ATOM 785 O O . VAL A 1 101 ? 30.158 -3.314 -36.605 1.00 97.00 101 VAL A O 1
ATOM 788 N N . LYS A 1 102 ? 32.247 -2.522 -36.402 1.00 97.31 102 LYS A N 1
ATOM 789 C CA . LYS A 1 102 ? 32.308 -2.723 -34.943 1.00 97.31 102 LYS A CA 1
ATOM 790 C C . LYS A 1 102 ? 31.303 -1.848 -34.193 1.00 97.31 102 LYS A C 1
ATOM 792 O O . LYS A 1 102 ? 30.687 -2.323 -33.241 1.00 97.31 102 LYS A O 1
ATOM 797 N N . LEU A 1 103 ? 31.150 -0.588 -34.596 1.00 97.62 103 LEU A N 1
ATOM 798 C CA . LEU A 1 103 ? 30.188 0.334 -33.993 1.00 97.62 103 LEU A CA 1
ATOM 799 C C . LEU A 1 103 ? 28.749 -0.101 -34.267 1.00 97.62 103 LEU A C 1
ATOM 801 O O . LEU A 1 103 ? 27.960 -0.138 -33.332 1.00 97.62 103 LEU A O 1
ATOM 805 N N . ASN A 1 104 ? 28.432 -0.528 -35.488 1.00 96.44 104 ASN A N 1
ATOM 806 C CA . ASN A 1 104 ? 27.109 -1.044 -35.840 1.00 96.44 104 ASN A CA 1
ATOM 807 C C . ASN A 1 104 ? 26.750 -2.300 -35.042 1.00 96.44 104 ASN A C 1
ATOM 809 O O . ASN A 1 104 ? 25.620 -2.431 -34.577 1.00 96.44 104 ASN A O 1
ATOM 813 N N . LYS A 1 105 ? 27.715 -3.200 -34.813 1.00 98.06 105 LYS A N 1
ATOM 814 C CA . LYS A 1 105 ? 27.501 -4.358 -33.937 1.00 98.06 105 LYS A CA 1
ATOM 815 C C . LYS A 1 105 ? 27.128 -3.924 -32.516 1.00 98.06 105 LYS A C 1
ATOM 817 O O . LYS A 1 105 ? 26.130 -4.395 -31.984 1.00 98.06 105 LYS A O 1
ATOM 822 N N . ARG A 1 106 ? 27.892 -2.995 -31.932 1.00 97.75 106 ARG A N 1
ATOM 823 C CA . ARG A 1 106 ? 27.604 -2.456 -30.591 1.00 97.75 106 ARG A CA 1
ATOM 824 C C . ARG A 1 106 ? 26.271 -1.715 -30.537 1.00 97.75 106 ARG A C 1
ATOM 826 O O . ARG A 1 106 ? 25.570 -1.809 -29.540 1.00 97.75 106 ARG A O 1
ATOM 833 N N . LEU A 1 107 ? 25.923 -0.992 -31.599 1.00 97.94 107 LEU A N 1
ATOM 834 C CA . LEU A 1 107 ? 24.644 -0.298 -31.711 1.00 97.94 107 LEU A CA 1
ATOM 835 C C . LEU A 1 107 ? 23.482 -1.295 -31.673 1.00 97.94 107 LEU A C 1
ATOM 837 O O . LEU A 1 107 ? 22.519 -1.071 -30.949 1.00 97.94 107 LEU A O 1
ATOM 841 N N . LYS A 1 108 ? 23.594 -2.416 -32.394 1.00 97.62 108 LYS A N 1
ATOM 842 C CA . LYS A 1 108 ? 22.587 -3.482 -32.372 1.00 97.62 108 LYS A CA 1
ATOM 843 C C . LYS A 1 108 ? 22.446 -4.114 -30.984 1.00 97.62 108 LYS A C 1
ATOM 845 O O . LYS A 1 108 ? 21.331 -4.244 -30.497 1.00 97.62 108 LYS A O 1
ATOM 850 N N . GLU A 1 109 ? 23.563 -4.451 -30.340 1.00 97.88 109 GLU A N 1
ATOM 851 C CA . GLU A 1 109 ? 23.567 -5.004 -28.975 1.00 97.88 109 GLU A CA 1
ATOM 852 C C . GLU A 1 109 ? 22.910 -4.035 -27.973 1.00 97.88 109 GLU A C 1
ATOM 854 O O . GLU A 1 109 ? 22.079 -4.445 -27.167 1.00 97.88 109 GLU A O 1
ATOM 859 N N . ALA A 1 110 ? 23.213 -2.736 -28.069 1.00 97.50 110 ALA A N 1
ATOM 860 C CA . ALA A 1 110 ? 22.607 -1.715 -27.217 1.00 97.50 110 ALA A CA 1
ATOM 861 C C . ALA A 1 110 ? 21.096 -1.548 -27.466 1.00 97.50 110 ALA A C 1
ATOM 863 O O . ALA A 1 110 ? 20.343 -1.327 -26.520 1.00 97.50 110 ALA A O 1
ATOM 864 N 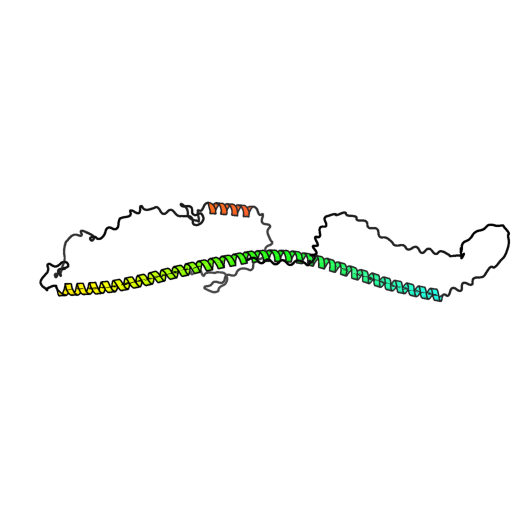N . LEU A 1 111 ? 20.635 -1.663 -28.717 1.00 97.44 111 LEU A N 1
ATOM 865 C CA . LEU A 1 111 ? 19.203 -1.625 -29.040 1.00 97.44 111 LEU A CA 1
ATOM 866 C C . LEU A 1 111 ? 18.456 -2.825 -28.438 1.00 97.44 111 LEU A C 1
ATOM 868 O O . LEU A 1 111 ? 17.412 -2.641 -27.817 1.00 97.44 111 LEU A O 1
ATOM 872 N N . GLU A 1 112 ? 19.018 -4.033 -28.550 1.00 97.62 112 GLU A N 1
ATOM 873 C CA . GLU A 1 112 ? 18.448 -5.241 -27.936 1.00 97.62 112 GLU A CA 1
ATOM 874 C C . GLU A 1 112 ? 18.380 -5.120 -26.399 1.00 97.62 112 GLU A C 1
ATOM 876 O O . GLU A 1 112 ? 17.386 -5.515 -25.779 1.00 97.62 112 GLU A O 1
ATOM 881 N N . GLU A 1 113 ? 19.397 -4.519 -25.771 1.00 98.00 113 GLU A N 1
ATOM 882 C CA . GLU A 1 113 ? 19.397 -4.239 -24.332 1.00 98.00 113 GLU A CA 1
ATOM 883 C C . GLU A 1 113 ? 18.298 -3.238 -23.946 1.00 98.00 113 GLU A C 1
ATOM 885 O O . GLU A 1 113 ? 17.547 -3.495 -23.002 1.00 98.00 113 GLU A O 1
ATOM 890 N N . VAL A 1 114 ? 18.132 -2.146 -24.697 1.00 97.69 114 VAL A N 1
ATOM 891 C CA . VAL A 1 114 ? 17.060 -1.161 -24.470 1.00 97.69 114 VAL A CA 1
ATOM 892 C C . VAL A 1 114 ? 15.676 -1.811 -24.542 1.00 97.69 114 VAL A C 1
ATOM 894 O O . VAL A 1 114 ? 14.844 -1.565 -23.665 1.00 97.69 114 VAL A O 1
ATOM 897 N N . ASP A 1 115 ? 15.432 -2.680 -25.523 1.00 97.44 115 ASP A N 1
ATOM 898 C CA . ASP A 1 115 ? 14.160 -3.398 -25.644 1.00 97.44 115 ASP A CA 1
ATOM 899 C C . ASP A 1 115 ? 13.913 -4.341 -24.460 1.00 97.44 115 ASP A C 1
ATOM 901 O O . ASP A 1 115 ? 12.787 -4.451 -23.961 1.00 97.44 115 ASP A O 1
ATOM 905 N N . SER A 1 116 ? 14.964 -5.010 -23.976 1.00 97.69 116 SER A N 1
ATOM 906 C CA . SER A 1 116 ? 14.876 -5.872 -22.794 1.00 97.69 116 SER A CA 1
ATOM 907 C C . SER A 1 116 ? 14.554 -5.073 -21.526 1.00 97.69 116 SER A C 1
ATOM 909 O O . SER A 1 116 ? 13.661 -5.452 -20.763 1.00 97.69 116 SER A O 1
ATOM 911 N N . LEU A 1 117 ? 15.204 -3.920 -21.341 1.00 97.62 117 LEU A N 1
ATOM 912 C CA . LEU A 1 117 ? 14.982 -3.026 -20.207 1.00 97.62 117 LEU A CA 1
ATOM 913 C C . LEU A 1 117 ? 13.586 -2.411 -20.241 1.00 97.62 117 LEU A C 1
ATOM 915 O O . LEU A 1 117 ? 12.952 -2.279 -19.196 1.00 97.62 117 LEU A O 1
ATOM 919 N N . LYS A 1 118 ? 13.074 -2.079 -21.430 1.00 98.25 118 LYS A N 1
ATOM 920 C CA . LYS A 1 118 ? 11.715 -1.560 -21.598 1.00 98.25 118 LYS A CA 1
ATOM 921 C C . LYS A 1 118 ? 10.665 -2.568 -21.129 1.00 98.25 118 LYS A C 1
ATOM 923 O O . LYS A 1 118 ? 9.789 -2.193 -20.357 1.00 98.25 118 LYS A O 1
ATOM 928 N N . LYS A 1 119 ? 10.801 -3.846 -21.504 1.00 97.56 119 LYS A N 1
ATOM 929 C CA . LYS A 1 119 ? 9.899 -4.918 -21.039 1.00 97.56 119 LYS A CA 1
ATOM 930 C C . LYS A 1 119 ? 9.907 -5.051 -19.517 1.00 97.56 119 LYS A C 1
ATOM 932 O O . LYS A 1 119 ? 8.849 -5.089 -18.901 1.00 97.56 119 LYS A O 1
ATOM 937 N N . VAL A 1 120 ? 11.095 -5.064 -18.910 1.00 98.00 120 VAL A N 1
ATOM 938 C CA . VAL A 1 120 ? 11.225 -5.126 -17.446 1.00 98.00 120 VAL A CA 1
ATOM 939 C C . VAL A 1 120 ? 10.598 -3.894 -16.791 1.00 98.00 120 VAL A C 1
ATOM 941 O O . VAL A 1 120 ? 9.904 -4.023 -15.787 1.00 98.00 120 VAL A O 1
ATOM 944 N N . ASN A 1 121 ? 10.794 -2.703 -17.356 1.00 97.12 121 ASN A N 1
ATOM 945 C CA . ASN A 1 121 ? 10.183 -1.485 -16.836 1.00 97.12 121 ASN A CA 1
ATOM 946 C C . ASN A 1 121 ? 8.646 -1.565 -16.872 1.00 97.12 121 ASN A C 1
ATOM 948 O O . ASN A 1 121 ? 8.001 -1.304 -15.857 1.00 97.12 121 ASN A O 1
ATOM 952 N N . ASP A 1 122 ? 8.068 -2.014 -17.988 1.00 97.62 122 ASP A N 1
ATOM 953 C CA . ASP A 1 122 ? 6.621 -2.207 -18.122 1.00 97.62 122 ASP A CA 1
ATOM 954 C C . ASP A 1 122 ? 6.086 -3.218 -17.084 1.00 97.62 122 ASP A C 1
ATOM 956 O O . ASP A 1 122 ? 5.106 -2.933 -16.387 1.00 97.62 122 ASP A O 1
ATOM 960 N N . ASP A 1 123 ? 6.771 -4.354 -16.896 1.00 97.75 123 ASP A N 1
ATOM 961 C CA . ASP A 1 123 ? 6.419 -5.364 -15.886 1.00 97.75 123 ASP A CA 1
ATOM 962 C C . ASP A 1 123 ? 6.478 -4.790 -14.459 1.00 97.75 123 ASP A C 1
ATOM 964 O O . ASP A 1 123 ? 5.537 -4.943 -13.669 1.00 97.75 123 ASP A O 1
ATOM 968 N N . THR A 1 124 ? 7.547 -4.059 -14.125 1.00 97.31 124 THR A N 1
ATOM 969 C CA . THR A 1 124 ? 7.680 -3.414 -12.808 1.00 97.31 124 THR A CA 1
ATOM 970 C C . THR A 1 124 ? 6.617 -2.338 -12.586 1.00 97.31 124 THR A C 1
ATOM 972 O O . THR A 1 124 ? 6.111 -2.183 -11.473 1.00 97.31 124 THR A O 1
ATOM 975 N N . GLN A 1 125 ? 6.199 -1.621 -13.631 1.00 98.06 125 GLN A N 1
ATOM 976 C CA . GLN A 1 125 ? 5.140 -0.620 -13.543 1.00 98.06 125 GLN A CA 1
ATOM 977 C C . GLN A 1 125 ? 3.766 -1.253 -13.267 1.00 98.06 125 GLN A C 1
ATOM 979 O O . GLN A 1 125 ? 2.956 -0.691 -12.509 1.00 98.06 125 GLN A O 1
ATOM 984 N N . VAL A 1 126 ? 3.508 -2.444 -13.815 1.00 97.81 126 VAL A N 1
ATOM 985 C CA . VAL A 1 126 ? 2.324 -3.248 -13.477 1.00 97.81 126 VAL A CA 1
ATOM 986 C C . VAL A 1 126 ? 2.373 -3.685 -12.011 1.00 97.81 126 VAL A C 1
ATOM 988 O O . VAL A 1 126 ? 1.388 -3.495 -11.291 1.00 97.81 126 VAL A O 1
ATOM 991 N N . GLU A 1 127 ? 3.507 -4.199 -11.533 1.00 98.31 127 GLU A N 1
ATOM 992 C CA . GLU A 1 127 ? 3.675 -4.618 -10.134 1.00 98.31 127 GLU A CA 1
ATOM 993 C C . GLU A 1 127 ? 3.486 -3.447 -9.155 1.00 98.31 127 GLU A C 1
ATOM 995 O O . GLU A 1 127 ? 2.722 -3.551 -8.190 1.00 98.31 127 GLU A O 1
ATOM 1000 N N . ILE A 1 128 ? 4.084 -2.287 -9.444 1.00 97.94 128 ILE A N 1
ATOM 1001 C CA . 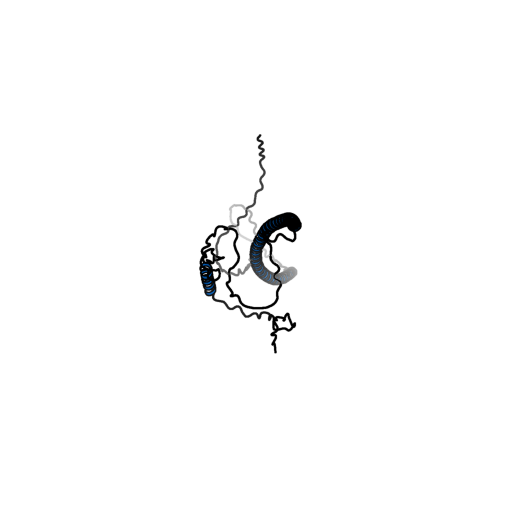ILE A 1 128 ? 3.902 -1.057 -8.659 1.00 97.94 128 ILE A CA 1
ATOM 1002 C C . ILE A 1 128 ? 2.417 -0.684 -8.569 1.00 97.94 128 ILE A C 1
ATOM 1004 O O . ILE A 1 128 ? 1.926 -0.308 -7.499 1.00 97.94 128 ILE A O 1
ATOM 1008 N N . SER A 1 129 ? 1.676 -0.807 -9.671 1.00 97.44 129 SER A N 1
ATOM 1009 C CA . SER A 1 129 ? 0.241 -0.507 -9.710 1.00 97.44 129 SER A CA 1
ATOM 1010 C C . SER A 1 129 ? -0.573 -1.481 -8.850 1.00 97.44 129 SER A C 1
ATOM 1012 O O . SER A 1 129 ? -1.461 -1.058 -8.102 1.00 97.44 129 SER A O 1
ATOM 1014 N N . GLN A 1 130 ? -0.243 -2.775 -8.882 1.00 98.00 130 GLN A N 1
ATOM 1015 C CA . GLN A 1 130 ? -0.874 -3.789 -8.031 1.00 98.00 130 GLN A CA 1
ATOM 1016 C C . GLN A 1 130 ? -0.584 -3.542 -6.547 1.00 98.00 130 GLN A C 1
ATOM 1018 O O . GLN A 1 130 ? -1.509 -3.503 -5.731 1.00 98.00 130 GLN A O 1
ATOM 1023 N N . LEU A 1 131 ? 0.680 -3.298 -6.191 1.00 98.06 131 LEU A N 1
ATOM 1024 C CA . LEU A 1 131 ? 1.089 -2.990 -4.820 1.00 98.06 131 LEU A CA 1
ATOM 1025 C C . LEU A 1 131 ? 0.414 -1.719 -4.299 1.00 98.06 131 LEU A C 1
ATOM 1027 O O . LEU A 1 131 ? -0.021 -1.676 -3.147 1.00 98.06 131 LEU A O 1
ATOM 1031 N N . LYS A 1 132 ? 0.244 -0.700 -5.147 1.00 98.31 132 LYS A N 1
ATOM 1032 C CA . LYS A 1 132 ? -0.485 0.524 -4.795 1.00 98.31 132 LYS A CA 1
ATOM 1033 C C . LYS A 1 132 ? -1.949 0.236 -4.450 1.00 98.31 132 LYS A C 1
ATOM 1035 O O . LYS A 1 132 ? -2.429 0.760 -3.446 1.00 98.31 132 LYS A O 1
ATOM 1040 N N . ASN A 1 133 ? -2.627 -0.620 -5.215 1.00 97.19 133 ASN A N 1
ATOM 1041 C CA . ASN A 1 133 ? -4.013 -1.029 -4.949 1.00 97.19 133 ASN A CA 1
ATOM 1042 C C . ASN A 1 133 ? -4.141 -1.895 -3.685 1.00 97.19 133 ASN A C 1
ATOM 1044 O O . ASN A 1 133 ? -5.077 -1.743 -2.895 1.00 97.19 133 ASN A O 1
ATOM 1048 N N . HIS A 1 134 ? -3.183 -2.794 -3.449 1.00 98.00 134 HIS A N 1
ATOM 1049 C CA . HIS A 1 134 ? -3.131 -3.553 -2.201 1.00 98.00 134 HIS A CA 1
ATOM 1050 C C . HIS A 1 134 ? -2.906 -2.637 -0.997 1.00 98.00 134 HIS A C 1
ATOM 1052 O O . HIS A 1 134 ? -3.592 -2.782 0.016 1.00 98.00 134 HIS A O 1
ATOM 1058 N N . ARG A 1 135 ? -2.011 -1.651 -1.122 1.00 97.69 135 ARG A N 1
ATOM 1059 C CA . ARG A 1 135 ? -1.758 -0.651 -0.085 1.00 97.69 135 ARG A CA 1
ATOM 1060 C C . ARG A 1 135 ? -3.016 0.147 0.238 1.00 97.69 135 ARG A C 1
ATOM 1062 O O . ARG A 1 135 ? -3.350 0.240 1.409 1.00 97.69 135 ARG A O 1
ATOM 1069 N N . THR A 1 136 ? -3.731 0.680 -0.757 1.00 97.56 136 THR A N 1
ATOM 1070 C CA . THR A 1 136 ? -4.975 1.436 -0.503 1.00 97.56 136 THR A CA 1
ATOM 1071 C C . THR A 1 136 ? -6.018 0.576 0.206 1.00 97.56 136 THR A C 1
ATOM 1073 O O . THR A 1 136 ? -6.569 0.997 1.219 1.00 97.56 136 THR A O 1
ATOM 1076 N N . THR A 1 137 ? -6.201 -0.670 -0.238 1.00 97.75 137 THR A N 1
ATOM 1077 C CA . THR A 1 137 ? -7.125 -1.624 0.395 1.00 97.75 137 THR A CA 1
ATOM 1078 C C . THR A 1 137 ? -6.745 -1.924 1.849 1.00 97.75 137 THR A C 1
ATOM 1080 O O . THR A 1 137 ? -7.612 -2.016 2.719 1.00 97.75 137 THR A O 1
ATOM 1083 N N . LEU A 1 138 ? -5.452 -2.106 2.137 1.00 98.06 138 LEU A N 1
ATOM 1084 C CA . LEU A 1 138 ? -4.968 -2.328 3.501 1.00 98.06 138 LEU A CA 1
ATOM 1085 C C . LEU A 1 138 ? -5.140 -1.079 4.365 1.00 98.06 138 LEU A C 1
ATOM 1087 O O . LEU A 1 138 ? -5.615 -1.195 5.490 1.00 98.06 138 LEU A O 1
ATOM 1091 N N . THR A 1 139 ? -4.830 0.105 3.837 1.00 98.06 139 THR A N 1
ATOM 1092 C CA . THR A 1 139 ? -5.065 1.380 4.524 1.00 98.06 139 THR A CA 1
ATOM 1093 C C . THR A 1 139 ? -6.542 1.558 4.880 1.00 98.06 139 THR A C 1
ATOM 1095 O O . THR A 1 139 ? -6.855 1.949 6.002 1.00 98.06 139 THR A O 1
ATOM 1098 N N . AS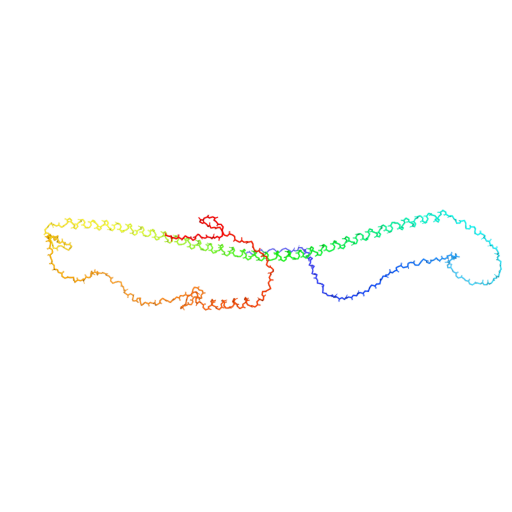P A 1 140 ? -7.460 1.201 3.981 1.00 97.81 140 ASP A N 1
ATOM 1099 C CA . ASP A 1 140 ? -8.898 1.255 4.257 1.00 97.81 140 ASP A CA 1
ATOM 1100 C C . ASP A 1 140 ? -9.322 0.295 5.373 1.00 97.81 140 ASP A C 1
ATOM 1102 O O . ASP A 1 140 ? -10.114 0.671 6.240 1.00 97.81 140 ASP A O 1
ATOM 1106 N N . LYS A 1 141 ? -8.768 -0.925 5.394 1.00 98.25 141 LYS A N 1
ATOM 1107 C CA . LYS A 1 141 ? -9.007 -1.895 6.474 1.00 98.25 141 LYS A CA 1
ATOM 1108 C C . LYS A 1 141 ? -8.472 -1.402 7.813 1.00 98.25 141 LYS A C 1
ATOM 1110 O O . LYS A 1 141 ? -9.173 -1.530 8.810 1.00 98.25 141 LYS A O 1
ATOM 1115 N N . VAL A 1 142 ? -7.265 -0.836 7.838 1.00 98.12 142 VAL A N 1
ATOM 1116 C CA . VAL A 1 142 ? -6.673 -0.258 9.055 1.00 98.12 142 VAL A CA 1
ATOM 1117 C C . VAL A 1 142 ? -7.572 0.851 9.590 1.00 98.12 142 VAL A C 1
ATOM 1119 O O . VAL A 1 142 ? -8.010 0.769 10.731 1.00 98.12 142 VAL A O 1
ATOM 1122 N N . ARG A 1 143 ? -7.973 1.799 8.738 1.00 98.19 143 ARG A N 1
ATOM 1123 C CA . ARG A 1 143 ? -8.887 2.887 9.111 1.00 98.19 143 ARG A CA 1
ATOM 1124 C C . ARG A 1 143 ? -10.231 2.384 9.651 1.00 98.19 143 ARG A C 1
ATOM 1126 O O . ARG A 1 143 ? -10.786 2.963 10.582 1.00 98.19 143 ARG A O 1
ATOM 1133 N N . PHE A 1 144 ? -10.781 1.320 9.063 1.00 98.19 144 PHE A N 1
ATOM 1134 C CA . PHE A 1 144 ? -12.013 0.703 9.558 1.00 98.19 144 PHE A CA 1
ATOM 1135 C C . PHE A 1 144 ? -11.824 0.090 10.952 1.00 98.19 144 PHE A C 1
ATOM 1137 O O . PHE A 1 144 ? -12.646 0.324 11.835 1.00 98.19 144 PHE A O 1
ATOM 1144 N N . LEU A 1 145 ? -10.743 -0.666 11.156 1.00 97.75 145 LEU A N 1
ATOM 1145 C CA . LEU A 1 145 ? -10.439 -1.296 12.442 1.00 97.75 145 LEU A CA 1
ATOM 1146 C C . LEU A 1 145 ? -10.133 -0.267 13.533 1.00 97.75 145 LEU A C 1
ATOM 1148 O O . LEU A 1 145 ? -10.558 -0.452 14.667 1.00 97.75 145 LEU A O 1
ATOM 1152 N N . GLU A 1 146 ? -9.451 0.827 13.198 1.00 97.50 146 GLU A N 1
ATOM 1153 C CA . GLU A 1 146 ? -9.217 1.946 14.117 1.00 97.50 146 GLU A CA 1
ATOM 1154 C C . GLU A 1 146 ? -10.536 2.555 14.598 1.00 97.50 146 GLU A C 1
ATOM 1156 O O . GLU A 1 146 ? -10.709 2.805 15.791 1.00 97.50 146 GLU A O 1
ATOM 1161 N N . LYS A 1 147 ? -11.497 2.738 13.685 1.00 97.62 147 LYS A N 1
ATOM 1162 C CA . LYS A 1 147 ? -12.830 3.227 14.039 1.00 97.62 147 LYS A CA 1
ATOM 1163 C C . LYS A 1 147 ? -13.599 2.235 14.915 1.00 97.62 147 LYS A C 1
ATOM 1165 O O . LYS A 1 147 ? -14.170 2.645 15.919 1.00 97.62 147 LYS A O 1
ATOM 1170 N N . ASP A 1 148 ? -13.595 0.949 14.568 1.00 97.31 148 ASP A N 1
ATOM 1171 C CA . ASP A 1 148 ? -14.266 -0.086 15.369 1.00 97.31 148 ASP A CA 1
ATOM 1172 C C . ASP A 1 148 ? -13.660 -0.197 16.778 1.00 97.31 148 ASP A C 1
ATOM 1174 O O . ASP A 1 148 ? -14.384 -0.284 17.770 1.00 97.31 148 ASP A O 1
ATOM 1178 N N . ALA A 1 149 ? -12.331 -0.115 16.891 1.00 97.25 149 ALA A N 1
ATOM 1179 C CA . ALA A 1 149 ? -11.638 -0.090 18.175 1.00 97.25 149 ALA A CA 1
ATOM 1180 C C . ALA A 1 149 ? -12.027 1.140 19.009 1.00 97.25 149 ALA A C 1
ATOM 1182 O O . ALA A 1 149 ? -12.290 1.008 20.205 1.00 97.25 149 ALA A O 1
ATOM 1183 N N . PHE A 1 150 ? -12.118 2.314 18.379 1.00 97.19 150 PHE A N 1
ATOM 1184 C CA . PHE A 1 150 ? -12.570 3.540 19.034 1.00 97.19 150 PHE A CA 1
ATOM 1185 C C . PHE A 1 150 ? -14.003 3.413 19.571 1.00 97.19 150 PHE A C 1
ATOM 1187 O O . PHE A 1 150 ? -14.256 3.711 20.740 1.00 97.19 150 PHE A O 1
ATOM 1194 N N . ASP A 1 151 ? -14.931 2.913 18.753 1.00 96.44 151 ASP A N 1
ATOM 1195 C CA . ASP A 1 151 ? -16.326 2.720 19.158 1.00 96.44 151 ASP A CA 1
ATOM 1196 C C . ASP A 1 151 ? -16.431 1.705 20.313 1.00 96.44 151 ASP A C 1
ATOM 1198 O O . ASP A 1 151 ? -17.143 1.935 21.296 1.00 96.44 151 ASP A O 1
ATOM 1202 N N . ARG A 1 152 ? -15.676 0.598 20.245 1.00 96.44 152 ARG A N 1
ATOM 1203 C CA . ARG A 1 152 ? -15.605 -0.409 21.318 1.00 96.44 152 ARG A CA 1
ATOM 1204 C C . ARG A 1 152 ? -15.074 0.161 22.627 1.00 96.44 152 ARG A C 1
ATOM 1206 O O . ARG A 1 152 ? -15.619 -0.183 23.675 1.00 96.44 152 ARG A O 1
ATOM 1213 N N . GLU A 1 153 ? -14.068 1.029 22.586 1.00 96.81 153 GLU A N 1
ATOM 1214 C CA . GLU A 1 153 ? -13.560 1.693 23.791 1.00 96.81 153 GLU A CA 1
ATOM 1215 C C . GLU A 1 153 ? -14.618 2.624 24.400 1.00 96.81 153 GLU A C 1
ATOM 1217 O O . GLU A 1 153 ? -14.829 2.623 25.614 1.00 96.81 153 GLU A O 1
ATOM 1222 N N . GLY A 1 154 ? -15.371 3.343 23.560 1.00 95.75 154 GLY A N 1
ATOM 1223 C CA . GLY A 1 154 ? -16.515 4.142 24.002 1.00 95.75 154 GLY A CA 1
ATOM 1224 C C . GLY A 1 154 ? -17.576 3.306 24.728 1.00 95.75 154 GLY A C 1
ATOM 1225 O O . GLY A 1 154 ? -18.019 3.668 25.821 1.00 95.75 154 GLY A O 1
ATOM 1226 N N . PHE A 1 155 ? -17.952 2.151 24.166 1.00 96.44 155 PHE A N 1
ATOM 1227 C CA . PHE A 1 155 ? -18.886 1.226 24.819 1.00 96.44 155 PHE A CA 1
ATOM 1228 C C . PHE A 1 155 ? -18.328 0.624 26.110 1.00 96.44 155 PHE A C 1
ATOM 1230 O O . PHE A 1 155 ? -19.074 0.478 27.079 1.00 96.44 155 PHE A O 1
ATOM 1237 N N . LYS A 1 156 ? -17.036 0.283 26.135 1.00 97.88 156 LYS A N 1
ATOM 1238 C CA . LYS A 1 156 ? -16.354 -0.257 27.314 1.00 97.88 156 LYS A CA 1
ATOM 1239 C C . LYS A 1 156 ? -16.402 0.737 28.470 1.00 97.88 156 LYS A C 1
ATOM 1241 O O . LYS A 1 156 ? -16.889 0.378 29.537 1.00 97.88 156 LYS A O 1
ATOM 1246 N N . LYS A 1 157 ? -16.026 1.994 28.232 1.00 97.38 157 LYS A N 1
ATOM 1247 C CA . LYS A 1 157 ? -16.098 3.056 29.243 1.00 97.38 157 LYS A CA 1
ATOM 1248 C C . LYS A 1 157 ? -17.523 3.269 29.765 1.00 97.38 157 LYS A C 1
ATOM 1250 O O . LYS A 1 157 ? -17.747 3.302 30.968 1.00 97.38 157 LYS A O 1
ATOM 1255 N N . ALA A 1 158 ? -18.513 3.324 28.872 1.00 97.50 158 ALA A N 1
ATOM 1256 C CA . ALA A 1 158 ? -19.914 3.466 29.276 1.00 97.50 158 ALA A CA 1
ATOM 1257 C C . ALA A 1 158 ? -20.430 2.274 30.106 1.00 97.50 158 ALA A C 1
ATOM 1259 O O . ALA A 1 158 ? -21.358 2.423 30.905 1.00 97.50 158 ALA A O 1
ATOM 1260 N N . LEU A 1 159 ? -19.879 1.076 29.894 1.00 97.31 159 LEU A N 1
ATOM 1261 C CA . LEU A 1 159 ? -20.191 -0.099 30.699 1.00 97.31 159 LEU A CA 1
ATOM 1262 C C . LEU A 1 159 ? -19.495 -0.040 32.064 1.00 97.31 159 LEU A C 1
ATOM 1264 O O . LEU A 1 159 ? -20.140 -0.332 33.067 1.00 97.31 159 LEU A O 1
ATOM 1268 N N . GLU A 1 160 ? -18.231 0.382 32.110 1.00 97.38 160 GLU A N 1
ATOM 1269 C CA . GLU A 1 160 ? -17.476 0.607 33.351 1.00 97.38 160 GLU A CA 1
ATOM 1270 C C . GLU A 1 160 ? -18.184 1.624 34.259 1.00 97.38 160 GLU A C 1
ATOM 1272 O O . GLU A 1 160 ? -18.406 1.334 35.433 1.00 97.38 160 GLU A O 1
ATOM 1277 N N . ASP A 1 161 ? -18.656 2.746 33.707 1.00 97.50 161 ASP A N 1
ATOM 1278 C CA . ASP A 1 161 ? -19.420 3.758 34.453 1.00 97.50 161 ASP A CA 1
ATOM 1279 C C . ASP A 1 161 ? -20.706 3.169 35.071 1.00 97.50 161 ASP A C 1
ATOM 1281 O O . ASP A 1 161 ? -21.076 3.471 36.209 1.00 97.50 161 ASP A O 1
ATOM 1285 N N . LYS A 1 162 ? -21.404 2.289 34.337 1.00 97.75 162 LYS A N 1
ATOM 1286 C CA . LYS A 1 162 ? -22.603 1.598 34.845 1.00 97.75 162 LYS A CA 1
ATOM 1287 C C . LYS A 1 162 ? -22.267 0.603 35.948 1.00 97.75 162 LYS A C 1
ATOM 1289 O O . LYS A 1 162 ? -23.026 0.512 36.909 1.00 97.75 162 LYS A O 1
ATOM 1294 N N . VAL A 1 163 ? -21.169 -0.139 35.810 1.00 97.75 163 VAL A N 1
ATOM 1295 C CA . VAL A 1 163 ? -20.704 -1.078 36.839 1.00 97.75 163 VAL A CA 1
ATOM 1296 C C . VAL A 1 163 ? -20.359 -0.318 38.115 1.00 97.75 163 VAL A C 1
ATOM 1298 O O . VAL A 1 163 ? -20.905 -0.647 39.162 1.00 97.75 163 VAL A O 1
ATOM 1301 N N . GLN A 1 164 ? -19.578 0.761 38.020 1.00 97.81 164 GLN A N 1
ATOM 1302 C CA . GLN A 1 164 ? -19.254 1.606 39.173 1.00 97.81 164 GLN A CA 1
ATOM 1303 C C . GLN A 1 164 ? -20.515 2.164 39.841 1.00 97.81 164 GLN A C 1
ATOM 1305 O O . GLN A 1 164 ? -20.646 2.128 41.064 1.00 97.81 164 GLN A O 1
ATOM 1310 N N . LYS A 1 165 ? -21.492 2.631 39.053 1.00 97.81 165 LYS A N 1
ATOM 1311 C CA . LYS A 1 165 ? -22.769 3.102 39.600 1.00 97.81 165 LYS A CA 1
ATOM 1312 C C . LYS A 1 165 ? -23.485 2.001 40.389 1.00 97.81 165 LYS A C 1
ATOM 1314 O O . LYS A 1 165 ? -23.874 2.233 41.532 1.00 97.81 165 LYS A O 1
ATOM 1319 N N . LEU A 1 166 ? -23.616 0.806 39.817 1.00 97.50 166 LEU A N 1
ATOM 1320 C CA . LEU A 1 166 ? -24.248 -0.330 40.491 1.00 97.50 166 LEU A CA 1
ATOM 1321 C C . LEU A 1 166 ? -23.492 -0.751 41.758 1.00 97.50 166 LEU A C 1
ATOM 1323 O O . LEU A 1 166 ? -24.125 -1.060 42.763 1.00 97.50 166 LEU A O 1
ATOM 1327 N N . GLU A 1 167 ? -22.160 -0.717 41.752 1.00 97.31 167 GLU A N 1
ATOM 1328 C CA . GLU A 1 167 ? -21.341 -0.997 42.937 1.00 97.31 167 GLU A CA 1
ATOM 1329 C C . GLU A 1 167 ? -21.603 0.014 44.061 1.00 97.31 167 GLU A C 1
ATOM 1331 O O . GLU A 1 167 ? -21.772 -0.377 45.218 1.00 97.31 167 GLU A O 1
ATOM 1336 N N . THR A 1 168 ? -21.707 1.307 43.732 1.00 96.69 168 THR A N 1
ATOM 1337 C CA . THR A 1 168 ? -22.039 2.343 44.726 1.00 96.69 168 THR A CA 1
ATOM 1338 C C . THR A 1 168 ? -23.460 2.199 45.273 1.00 96.69 168 THR A C 1
ATOM 1340 O O . THR A 1 168 ? -23.669 2.345 46.479 1.00 96.69 168 THR A O 1
ATOM 1343 N N . GLU A 1 169 ? -24.436 1.858 44.427 1.00 97.50 169 GLU A N 1
ATOM 1344 C CA . GLU A 1 169 ? -25.812 1.579 44.851 1.00 97.50 169 GLU A CA 1
ATOM 1345 C C . GLU A 1 169 ? -25.872 0.350 45.766 1.00 97.50 169 GLU A C 1
ATOM 1347 O O . GLU A 1 169 ? -26.492 0.404 46.829 1.00 97.50 169 GLU A O 1
ATOM 1352 N N . LEU A 1 170 ? -25.167 -0.729 45.414 1.00 97.31 170 LEU A N 1
ATOM 1353 C CA . LEU A 1 170 ? -25.080 -1.945 46.222 1.00 97.31 170 LEU A CA 1
ATOM 1354 C C . LEU A 1 170 ? -24.435 -1.661 47.584 1.00 97.31 170 LEU A C 1
ATOM 1356 O O . LEU A 1 170 ? -24.970 -2.074 48.616 1.00 97.31 170 LEU A O 1
ATOM 1360 N N . ALA A 1 171 ? -23.339 -0.899 47.617 1.00 96.50 171 ALA A N 1
ATOM 1361 C CA . ALA A 1 171 ? -22.698 -0.479 48.861 1.00 96.50 171 ALA A CA 1
ATOM 1362 C C . ALA A 1 171 ? -23.644 0.352 49.746 1.00 96.50 171 ALA A C 1
ATOM 1364 O O . ALA A 1 171 ? -23.699 0.145 50.963 1.00 96.50 171 ALA A O 1
ATOM 1365 N N . ASN A 1 172 ? -24.431 1.249 49.145 1.00 96.62 172 ASN A N 1
ATOM 1366 C CA . ASN A 1 172 ? -25.418 2.053 49.860 1.00 96.62 172 ASN A CA 1
ATOM 1367 C C . ASN A 1 172 ? -26.560 1.191 50.431 1.00 96.62 172 ASN A C 1
ATOM 1369 O O . ASN A 1 172 ? -26.915 1.327 51.604 1.00 96.62 172 ASN A O 1
ATOM 1373 N N . VAL A 1 173 ? -27.086 0.242 49.648 1.00 95.94 173 VAL A N 1
ATOM 1374 C CA . VAL A 1 173 ? -28.104 -0.712 50.117 1.00 95.94 173 VAL A CA 1
ATOM 1375 C C . VAL A 1 173 ? -27.554 -1.561 51.262 1.00 95.94 173 VAL A C 1
ATOM 1377 O O . VAL A 1 173 ? -28.201 -1.657 52.302 1.00 95.94 173 VAL A O 1
ATOM 1380 N N . HIS A 1 174 ? -26.339 -2.100 51.146 1.00 96.00 174 HIS A N 1
ATOM 1381 C CA . HIS A 1 174 ? -25.696 -2.857 52.223 1.00 96.00 174 HIS A CA 1
ATOM 1382 C C . HIS A 1 174 ? -25.516 -2.025 53.500 1.00 96.00 174 HIS A C 1
ATOM 1384 O O . HIS A 1 174 ? -25.725 -2.533 54.602 1.00 96.00 174 HIS A O 1
ATOM 1390 N N . LEU A 1 175 ? -25.155 -0.743 53.381 1.00 94.88 175 LEU A N 1
ATOM 1391 C CA . LEU A 1 175 ? -25.073 0.163 54.527 1.00 94.88 175 LEU A CA 1
ATOM 1392 C C . LEU A 1 175 ? -26.452 0.368 55.173 1.00 94.88 175 LEU A C 1
ATOM 1394 O O . LEU A 1 175 ? -26.571 0.321 56.398 1.00 94.88 175 LEU A O 1
ATOM 1398 N N . SER A 1 176 ? -27.490 0.590 54.362 1.00 92.31 176 SER A N 1
ATOM 1399 C CA . SER A 1 176 ? -28.863 0.758 54.849 1.00 92.31 176 SER A CA 1
ATOM 1400 C C . SER A 1 176 ? -29.388 -0.506 55.540 1.00 92.31 176 SER A C 1
ATOM 1402 O O . SER A 1 176 ? -29.971 -0.414 56.618 1.00 92.31 176 SER A O 1
ATOM 1404 N N . PHE A 1 177 ? -29.078 -1.682 54.991 1.00 95.44 177 PHE A N 1
ATOM 1405 C CA . PHE A 1 177 ? -29.443 -2.977 55.553 1.00 95.44 177 PHE A CA 1
ATOM 1406 C C . PHE A 1 177 ? -28.750 -3.224 56.895 1.00 95.44 177 PHE A C 1
ATOM 1408 O O . PHE A 1 177 ? -29.414 -3.548 57.870 1.00 95.44 177 PHE A O 1
ATOM 1415 N N . LYS A 1 178 ? -27.443 -2.944 57.010 1.00 93.69 178 LYS A N 1
ATOM 1416 C CA . LYS A 1 178 ? -26.722 -3.037 58.296 1.00 93.69 178 LYS A CA 1
ATOM 1417 C C . LYS A 1 178 ? -27.329 -2.146 59.384 1.00 93.69 178 LYS A C 1
ATOM 1419 O O . LYS A 1 178 ? -27.375 -2.541 60.546 1.00 93.69 178 LYS A O 1
ATOM 1424 N N . LYS A 1 179 ? -27.791 -0.941 59.026 1.00 92.19 179 LYS A N 1
ATOM 1425 C CA . LYS A 1 179 ? -28.490 -0.046 59.965 1.00 92.19 179 LYS A CA 1
ATOM 1426 C C . LYS A 1 179 ? -29.842 -0.622 60.394 1.00 92.19 179 LYS A C 1
ATOM 1428 O O . LYS A 1 179 ? -30.197 -0.503 61.563 1.00 92.19 179 LYS A O 1
ATOM 1433 N N . PHE A 1 180 ? -30.575 -1.239 59.466 1.00 93.50 180 PHE A N 1
ATOM 1434 C CA . PHE A 1 180 ? -31.838 -1.914 59.758 1.00 93.50 180 PHE A CA 1
ATOM 1435 C C . PHE A 1 180 ? -31.636 -3.131 60.672 1.00 93.50 180 PHE A C 1
ATOM 1437 O O . PHE A 1 180 ? -32.311 -3.229 61.693 1.00 93.50 180 PHE A O 1
ATOM 1444 N N . ASP A 1 181 ? -30.657 -3.989 60.376 1.00 92.06 181 ASP A N 1
ATOM 1445 C CA . ASP A 1 181 ? -30.305 -5.153 61.198 1.00 92.06 181 ASP A CA 1
ATOM 1446 C C . ASP A 1 181 ? -29.948 -4.753 62.633 1.00 92.06 181 ASP A C 1
ATOM 1448 O O . ASP A 1 181 ? -30.440 -5.357 63.584 1.00 92.06 181 ASP A O 1
ATOM 1452 N N . ALA A 1 182 ? -29.147 -3.697 62.810 1.00 89.44 182 ALA A N 1
ATOM 1453 C CA . ALA A 1 182 ? -28.827 -3.174 64.138 1.00 89.44 182 ALA A CA 1
ATOM 1454 C C . ALA A 1 182 ? -30.083 -2.689 64.892 1.00 89.44 182 ALA A C 1
ATOM 1456 O O . ALA A 1 182 ? -30.215 -2.907 66.097 1.00 89.44 182 ALA A O 1
ATOM 1457 N N . GLY A 1 183 ? -31.030 -2.058 64.187 1.00 90.94 183 GLY A N 1
ATOM 1458 C CA . GLY A 1 183 ? -32.330 -1.681 64.745 1.00 90.94 183 GLY A CA 1
ATOM 1459 C C . GLY A 1 183 ? -33.178 -2.894 65.142 1.00 90.94 183 GLY A C 1
ATOM 1460 O O . GLY A 1 183 ? -33.742 -2.908 66.234 1.00 90.94 183 GLY A O 1
ATOM 1461 N N . SER A 1 184 ? -33.217 -3.929 64.297 1.00 90.62 184 SER A N 1
ATOM 1462 C CA . SER A 1 184 ? -33.929 -5.183 64.566 1.00 90.62 184 SER A CA 1
ATOM 1463 C C . SER A 1 184 ? -33.364 -5.907 65.788 1.00 90.62 184 SER A C 1
ATOM 1465 O O . SER A 1 184 ? -34.131 -6.329 66.647 1.00 90.62 184 SER A O 1
ATOM 1467 N N . GLN A 1 185 ? -32.036 -5.995 65.917 1.00 90.44 185 GLN A N 1
ATOM 1468 C CA . GLN A 1 185 ? -31.381 -6.606 67.081 1.00 90.44 185 GLN A CA 1
ATOM 1469 C C . GLN A 1 185 ? -31.746 -5.893 68.384 1.00 90.44 185 GLN A C 1
ATOM 1471 O O . GLN A 1 185 ? -32.015 -6.542 69.391 1.00 90.44 185 GLN A O 1
ATOM 1476 N N . LYS A 1 186 ? -31.813 -4.557 68.361 1.00 92.25 186 LYS A N 1
ATOM 1477 C CA . LYS A 1 186 ? -32.226 -3.772 69.528 1.00 92.25 186 LYS A CA 1
ATOM 1478 C C . LYS A 1 186 ? -33.681 -4.044 69.922 1.00 92.25 186 LYS A C 1
ATOM 1480 O O . LYS A 1 186 ? -33.995 -4.078 71.108 1.00 92.25 186 LYS A O 1
ATOM 1485 N N . ILE A 1 187 ? -34.573 -4.230 68.949 1.00 87.25 187 ILE A N 1
ATOM 1486 C CA . ILE A 1 187 ? -35.973 -4.596 69.213 1.00 87.25 187 ILE A CA 1
ATOM 1487 C C . ILE A 1 187 ? -36.056 -6.013 69.795 1.00 87.25 187 ILE A C 1
ATOM 1489 O O . ILE A 1 187 ? -36.752 -6.211 70.789 1.00 87.25 187 ILE A O 1
ATOM 1493 N N . ASP A 1 188 ? -35.304 -6.968 69.246 1.00 86.25 188 ASP A N 1
ATOM 1494 C CA . ASP A 1 188 ? -35.214 -8.329 69.788 1.00 86.25 188 ASP A CA 1
ATOM 1495 C C . ASP A 1 188 ? -34.699 -8.339 71.233 1.00 86.25 188 ASP A C 1
ATOM 1497 O O . ASP A 1 188 ? -35.226 -9.065 72.076 1.00 86.25 188 ASP A O 1
ATOM 1501 N N . GLU A 1 189 ? -33.697 -7.518 71.550 1.00 87.75 189 GLU A N 1
ATOM 1502 C CA . GLU A 1 189 ? -33.170 -7.366 72.908 1.00 87.75 189 GLU A CA 1
ATOM 1503 C C . GLU A 1 189 ? -34.240 -6.834 73.875 1.00 87.75 189 GLU A C 1
ATOM 1505 O O . GLU A 1 189 ? -34.426 -7.394 74.957 1.00 87.75 189 GLU A O 1
ATOM 1510 N N . ILE A 1 190 ? -35.010 -5.819 73.460 1.00 87.12 190 ILE A N 1
ATOM 1511 C CA . ILE A 1 190 ? -36.135 -5.278 74.240 1.00 87.12 190 ILE A CA 1
ATOM 1512 C C . ILE A 1 190 ? -37.216 -6.345 74.453 1.00 87.12 190 ILE A C 1
ATOM 1514 O O . ILE A 1 190 ? -37.683 -6.529 75.579 1.00 87.12 190 ILE A O 1
ATOM 1518 N N . TRP A 1 191 ? -37.602 -7.075 73.402 1.00 79.31 191 TRP A N 1
ATOM 1519 C CA . TRP A 1 191 ? -38.599 -8.140 73.513 1.00 79.31 191 TRP A CA 1
ATOM 1520 C C . TRP A 1 191 ? -38.136 -9.275 74.419 1.00 79.31 191 TRP A C 1
ATOM 1522 O O . TRP A 1 191 ? -38.928 -9.777 75.212 1.00 79.31 191 TRP A O 1
ATOM 1532 N N . ASN A 1 192 ? -36.867 -9.671 74.347 1.00 75.62 192 ASN A N 1
ATOM 1533 C CA . ASN A 1 192 ? -36.319 -10.710 75.215 1.00 75.62 192 ASN A CA 1
ATOM 1534 C C . ASN A 1 192 ? -36.233 -10.256 76.677 1.00 75.62 192 ASN A C 1
ATOM 1536 O O . ASN A 1 192 ? -36.514 -11.056 77.566 1.00 75.62 192 ASN A O 1
ATOM 1540 N N . ALA A 1 193 ? -35.914 -8.984 76.934 1.00 79.50 193 ALA A N 1
ATOM 1541 C CA . ALA A 1 193 ? -35.887 -8.420 78.283 1.00 79.50 193 ALA A CA 1
ATOM 1542 C C . ALA A 1 193 ? -37.288 -8.282 78.915 1.00 79.50 193 ALA A C 1
ATOM 1544 O O . ALA A 1 193 ? -37.417 -8.357 80.134 1.00 79.50 193 ALA A O 1
ATOM 1545 N N . GLN A 1 194 ? -38.341 -8.096 78.108 1.00 71.19 194 GLN A N 1
ATOM 1546 C CA . GLN A 1 194 ? -39.729 -8.005 78.584 1.00 71.19 194 GLN A CA 1
ATOM 1547 C C . GLN A 1 194 ? -40.398 -9.358 78.861 1.00 71.19 194 GLN A C 1
ATOM 1549 O O . GLN A 1 194 ? -41.459 -9.385 79.488 1.00 71.19 194 GLN A O 1
ATOM 1554 N N . ARG A 1 195 ? -39.809 -10.485 78.438 1.00 65.50 195 ARG A N 1
ATOM 1555 C CA . ARG A 1 195 ? -40.345 -11.808 78.785 1.00 65.50 195 ARG A CA 1
ATOM 1556 C C . ARG A 1 195 ? -40.048 -12.115 80.249 1.00 65.50 195 ARG A C 1
ATOM 1558 O O . ARG A 1 195 ? -38.903 -12.347 80.627 1.00 65.50 195 ARG A O 1
ATOM 1565 N N . THR A 1 196 ? -41.084 -12.175 81.078 1.00 63.09 196 THR A N 1
ATOM 1566 C CA . THR A 1 196 ? -40.974 -12.779 82.408 1.00 63.09 196 THR A CA 1
ATOM 1567 C C . THR A 1 196 ? -40.869 -14.297 82.238 1.00 63.09 196 THR A C 1
ATOM 1569 O O . THR A 1 196 ? -41.509 -14.881 81.365 1.00 63.09 196 THR A O 1
ATOM 1572 N N . SER A 1 197 ? -40.054 -14.969 83.053 1.00 61.47 197 SER A N 1
ATOM 1573 C CA . SER A 1 197 ? -39.750 -16.409 82.940 1.00 61.47 197 SER A CA 1
ATOM 1574 C C . SER A 1 197 ? -40.954 -17.358 83.091 1.00 61.47 197 SER A C 1
ATOM 1576 O O . SER A 1 197 ? -40.769 -18.571 83.050 1.00 61.47 197 SER A O 1
ATOM 1578 N N . PHE A 1 198 ? -42.166 -16.829 83.284 1.00 60.31 198 PHE A N 1
ATOM 1579 C CA . PHE A 1 198 ? -43.383 -17.586 83.580 1.00 60.31 198 PHE A CA 1
ATOM 1580 C C . PHE A 1 198 ? -44.531 -17.350 82.584 1.00 60.31 198 PHE A C 1
ATOM 1582 O O . PHE A 1 198 ? -45.541 -18.045 82.679 1.00 60.31 198 PHE A O 1
ATOM 1589 N N . ASP A 1 199 ? -44.401 -16.421 81.627 1.00 61.66 199 ASP A N 1
ATOM 1590 C CA . ASP A 1 199 ? -45.422 -16.212 80.594 1.00 61.66 199 ASP A CA 1
ATOM 1591 C C . ASP A 1 199 ? -45.091 -17.005 79.320 1.00 61.66 199 ASP A C 1
ATOM 1593 O O . ASP A 1 199 ? -44.232 -16.639 78.514 1.00 61.66 199 ASP A O 1
ATOM 1597 N N . MET A 1 200 ? -45.797 -18.123 79.157 1.00 67.56 200 MET A N 1
ATOM 1598 C CA . MET A 1 200 ? -45.662 -19.053 78.031 1.00 67.56 200 MET A CA 1
ATOM 1599 C C . MET A 1 200 ? -46.703 -18.805 76.931 1.00 67.56 200 MET A C 1
ATOM 1601 O O . MET A 1 200 ? -46.809 -19.599 75.998 1.00 67.56 200 MET A O 1
ATOM 1605 N N . THR A 1 201 ? -47.493 -17.729 77.032 1.00 67.62 201 THR A N 1
ATOM 1606 C CA . THR A 1 201 ? -48.594 -17.442 76.094 1.00 67.62 201 THR A CA 1
ATOM 1607 C C . THR A 1 201 ? -48.187 -16.549 74.915 1.00 67.62 201 THR A C 1
ATOM 1609 O O . THR A 1 201 ? -48.995 -16.265 74.030 1.00 67.62 201 THR A O 1
ATOM 1612 N N . GLY A 1 202 ? -46.917 -16.135 74.860 1.00 66.19 202 GLY A N 1
ATOM 1613 C CA . GLY A 1 202 ? -46.385 -15.235 73.838 1.00 66.19 202 GLY A CA 1
ATOM 1614 C C . GLY A 1 202 ? -46.162 -15.876 72.462 1.00 66.19 202 GLY A C 1
ATOM 1615 O O . GLY A 1 202 ? -45.683 -17.006 72.332 1.00 66.19 202 GLY A O 1
ATOM 1616 N N . ILE A 1 203 ? -46.435 -15.098 71.408 1.00 67.31 203 ILE A N 1
ATOM 1617 C CA . ILE A 1 203 ? -46.129 -15.447 70.013 1.00 67.31 203 ILE A CA 1
ATOM 1618 C C . ILE A 1 203 ? -44.624 -15.744 69.891 1.00 67.31 203 ILE A C 1
ATOM 1620 O O . ILE A 1 203 ? -43.781 -14.899 70.183 1.00 67.31 203 ILE A O 1
ATOM 1624 N N . GLY A 1 204 ? -44.284 -16.967 69.469 1.00 65.38 204 GLY A N 1
ATOM 1625 C CA . GLY A 1 204 ? -42.899 -17.428 69.318 1.00 65.38 204 GLY A CA 1
ATOM 1626 C C . GLY A 1 204 ? -42.327 -18.220 70.502 1.00 65.38 204 GLY A C 1
ATOM 1627 O O . GLY A 1 204 ? -41.139 -18.550 70.473 1.00 65.38 204 GLY A O 1
ATOM 1628 N N . TYR A 1 205 ? -43.119 -18.555 71.529 1.00 69.19 205 TYR A N 1
ATOM 1629 C CA . TYR A 1 205 ? -42.714 -19.542 72.536 1.00 69.19 205 TYR A CA 1
ATOM 1630 C C . TYR A 1 205 ? -42.572 -20.936 71.894 1.00 69.19 205 TYR A C 1
ATOM 1632 O O . TYR A 1 205 ? -43.515 -21.470 71.313 1.00 69.19 205 TYR A O 1
ATOM 1640 N N . LYS A 1 206 ? -41.368 -21.517 71.973 1.00 68.88 206 LYS A N 1
ATOM 1641 C CA . LYS A 1 206 ? -41.093 -22.909 71.594 1.00 68.88 206 LYS A CA 1
ATOM 1642 C C . LYS A 1 206 ? -40.799 -23.684 72.871 1.00 68.88 206 LYS A C 1
ATOM 1644 O O . LYS A 1 206 ? -39.749 -23.483 73.480 1.00 68.88 206 LYS A O 1
ATOM 1649 N N . GLU A 1 207 ? -41.725 -24.544 73.276 1.00 66.81 207 GLU A N 1
ATOM 1650 C CA . GLU A 1 207 ? -41.540 -25.428 74.423 1.00 66.81 207 GLU A CA 1
ATOM 1651 C C . GLU A 1 207 ? -40.305 -26.313 74.203 1.00 66.81 207 GLU A C 1
ATOM 1653 O O . GLU A 1 207 ? -40.163 -26.976 73.172 1.00 66.81 207 GLU A O 1
ATOM 1658 N N . LYS A 1 208 ? -39.362 -26.288 75.150 1.00 59.88 208 LYS A N 1
ATOM 1659 C CA . LYS A 1 208 ? -38.203 -27.183 75.118 1.00 59.88 208 LYS A CA 1
ATOM 1660 C C . LYS A 1 208 ? -38.681 -28.573 75.531 1.00 59.88 208 LYS A C 1
ATOM 1662 O O . LYS A 1 208 ? -38.774 -28.865 76.716 1.00 59.88 208 LYS A O 1
ATOM 1667 N N . ALA A 1 209 ? -38.981 -29.421 74.553 1.00 48.47 209 ALA A N 1
ATOM 1668 C CA . ALA A 1 209 ? -39.297 -30.822 74.792 1.00 48.47 209 ALA A CA 1
ATOM 1669 C C . ALA A 1 209 ? -38.084 -31.543 75.410 1.00 48.47 209 ALA A C 1
ATOM 1671 O O . ALA A 1 209 ? -37.138 -31.913 74.716 1.00 48.47 209 ALA A O 1
ATOM 1672 N N . THR A 1 210 ? -38.105 -31.755 76.724 1.00 47.03 210 THR A N 1
ATOM 1673 C CA . THR A 1 210 ? -37.277 -32.760 77.394 1.00 47.03 210 THR A CA 1
ATOM 1674 C C . THR A 1 210 ? -38.096 -34.030 77.571 1.00 47.03 210 THR A C 1
ATOM 1676 O O . THR A 1 210 ? -38.947 -34.091 78.451 1.00 47.03 210 THR A O 1
ATOM 1679 N N . THR A 1 211 ? -37.841 -35.043 76.743 1.00 41.19 211 THR A N 1
ATOM 1680 C CA . THR A 1 211 ? -37.681 -36.453 77.151 1.00 41.19 211 THR A CA 1
ATOM 1681 C C . THR A 1 211 ? -37.298 -37.315 75.949 1.00 41.19 211 THR A C 1
ATOM 1683 O O . THR A 1 211 ? -37.724 -37.109 74.816 1.00 41.19 211 THR A O 1
ATOM 1686 N N . SER A 1 212 ? -36.409 -38.257 76.231 1.00 42.94 212 SER A N 1
ATOM 1687 C CA . SER A 1 212 ? -35.832 -39.233 75.319 1.00 42.94 212 SER A CA 1
ATOM 1688 C C . SER A 1 212 ? -36.848 -40.301 74.877 1.00 42.94 212 SER A C 1
ATOM 1690 O O . SER A 1 212 ? -37.638 -40.766 75.690 1.00 42.94 212 SER A O 1
ATOM 1692 N N . SER A 1 213 ? -36.678 -40.758 73.628 1.00 42.81 213 SER A N 1
ATOM 1693 C CA . SER A 1 213 ? -37.056 -42.068 73.053 1.00 42.81 213 SER A CA 1
ATOM 1694 C C . SER A 1 213 ? -38.486 -42.308 72.520 1.00 42.81 213 SER A C 1
ATOM 1696 O O . SER A 1 213 ? -39.401 -42.683 73.236 1.00 42.81 213 SER A O 1
ATOM 1698 N N . GLN A 1 214 ? -38.582 -42.214 71.183 1.00 47.34 214 GLN A N 1
ATOM 1699 C CA . GLN A 1 214 ? -39.095 -43.247 70.260 1.00 47.34 214 GLN A CA 1
ATOM 1700 C C . GLN A 1 214 ? -40.492 -43.863 70.516 1.00 47.34 214 GLN A C 1
ATOM 1702 O O . GLN A 1 214 ? -40.608 -44.882 71.182 1.00 47.34 214 GLN A O 1
ATOM 1707 N N . LEU A 1 215 ? -41.528 -43.381 69.811 1.00 45.56 215 LEU A N 1
ATOM 1708 C CA . LEU A 1 215 ? -42.046 -43.973 68.556 1.00 45.56 215 LEU A CA 1
ATOM 1709 C C . LEU A 1 215 ? -43.436 -43.425 68.175 1.00 45.56 215 LEU A C 1
ATOM 1711 O O . LEU A 1 215 ? -44.306 -43.217 69.010 1.00 45.56 215 LEU A O 1
ATOM 1715 N N . ALA A 1 216 ? -43.623 -43.333 66.855 1.00 43.50 216 ALA A N 1
ATOM 1716 C CA . ALA A 1 216 ? -44.881 -43.308 66.110 1.00 43.50 216 ALA A CA 1
ATOM 1717 C C . ALA A 1 216 ? -45.695 -41.999 66.058 1.00 43.50 216 ALA A C 1
ATOM 1719 O O . ALA A 1 216 ? -46.681 -41.812 66.765 1.00 43.50 216 ALA A O 1
ATOM 1720 N N . SER A 1 217 ? -45.427 -41.198 65.022 1.00 41.66 217 SER A N 1
ATOM 1721 C CA . SER A 1 217 ? -46.506 -40.573 64.247 1.00 41.66 217 SER A CA 1
ATOM 1722 C C . SER A 1 217 ? -46.097 -40.330 62.786 1.00 41.66 217 SER A C 1
ATOM 1724 O O . SER A 1 217 ? -44.954 -40.020 62.460 1.00 41.66 217 SER A O 1
ATOM 1726 N N . LYS A 1 218 ? -47.058 -40.617 61.904 1.00 51.62 218 LYS A N 1
ATOM 1727 C CA . LYS A 1 218 ? -46.992 -40.704 60.436 1.00 51.62 218 LYS A CA 1
ATOM 1728 C C . LYS A 1 218 ? -46.415 -39.454 59.751 1.00 51.62 218 LYS A C 1
ATOM 1730 O O . LYS A 1 218 ? -46.677 -38.346 60.212 1.00 51.62 218 LYS A O 1
ATOM 1735 N N . PRO A 1 219 ? -45.767 -39.598 58.579 1.00 40.69 219 PRO A N 1
ATOM 1736 C CA . PRO A 1 219 ? -45.408 -38.451 57.762 1.00 40.69 219 PRO A CA 1
ATOM 1737 C C . PRO A 1 219 ? -46.652 -37.937 57.022 1.00 40.69 219 PRO A C 1
ATOM 1739 O O . PRO A 1 219 ? -47.113 -38.555 56.067 1.00 40.69 219 PRO A O 1
ATOM 1742 N N . TYR A 1 220 ? -47.181 -36.787 57.438 1.00 38.59 220 TYR A N 1
ATOM 1743 C CA . TYR A 1 220 ? -47.918 -35.905 56.533 1.00 38.59 220 TYR A CA 1
ATOM 1744 C C . TYR A 1 220 ? -47.031 -34.701 56.234 1.00 38.59 220 TYR A C 1
ATOM 1746 O O . TYR A 1 220 ? -46.705 -33.897 57.102 1.00 38.59 220 TYR A O 1
ATOM 1754 N N . SER A 1 221 ? -46.587 -34.634 54.982 1.00 46.28 221 SER A N 1
ATOM 1755 C CA . SER A 1 221 ? -45.855 -33.504 54.431 1.00 46.28 221 SER A CA 1
ATOM 1756 C C . SER A 1 221 ? -46.831 -32.352 54.209 1.00 46.28 221 SER A C 1
ATOM 1758 O O . SER A 1 221 ? -47.690 -32.430 53.335 1.00 46.28 221 SER A O 1
ATOM 1760 N N . THR A 1 222 ? -46.691 -31.273 54.974 1.00 39.06 222 THR A N 1
ATOM 1761 C CA . THR A 1 222 ? -47.284 -29.974 54.635 1.00 39.06 222 THR A CA 1
ATOM 1762 C C . THR A 1 222 ? -46.184 -28.927 54.638 1.00 39.06 222 THR A C 1
ATOM 1764 O O . THR A 1 222 ? -45.668 -28.538 55.686 1.00 39.06 222 THR A O 1
ATOM 1767 N N . LYS A 1 223 ? -45.795 -28.515 53.427 1.00 45.81 223 LYS A N 1
ATOM 1768 C CA . LYS A 1 223 ? -44.902 -27.386 53.174 1.00 45.81 223 LYS A CA 1
ATOM 1769 C C . LYS A 1 223 ? -45.525 -26.084 53.695 1.00 45.81 223 LYS A C 1
ATOM 1771 O O . LYS A 1 223 ? -46.712 -25.828 53.529 1.00 45.81 223 LYS A O 1
ATOM 1776 N N . THR A 1 224 ? -44.647 -25.302 54.302 1.00 38.22 224 THR A N 1
ATOM 1777 C CA . THR A 1 224 ? -44.700 -23.900 54.734 1.00 38.22 224 THR A CA 1
ATOM 1778 C C . THR A 1 224 ? -45.673 -22.960 54.002 1.00 38.22 224 THR A C 1
ATOM 1780 O O . THR A 1 224 ? -45.638 -22.840 52.778 1.00 38.22 224 THR A O 1
ATOM 1783 N N . GLN A 1 225 ? -46.434 -22.207 54.809 1.00 45.72 225 GLN A N 1
ATOM 1784 C CA . GLN A 1 225 ? -46.987 -20.867 54.534 1.00 45.72 225 GLN A CA 1
ATOM 1785 C C . GLN A 1 225 ? -45.844 -19.953 54.028 1.00 45.72 225 GLN A C 1
ATOM 1787 O O . GLN A 1 225 ? -44.723 -20.087 54.502 1.00 45.72 225 GLN A O 1
ATOM 1792 N N . GLY A 1 226 ? -45.956 -19.055 53.052 1.00 42.72 226 GLY A N 1
ATOM 1793 C CA . GLY A 1 226 ? -47.057 -18.201 52.632 1.00 42.72 226 GLY A CA 1
ATOM 1794 C C . GLY A 1 226 ? -46.573 -16.758 52.803 1.00 42.72 226 GLY A C 1
ATOM 1795 O O . GLY A 1 226 ? -46.479 -16.321 53.938 1.00 42.72 226 GLY A O 1
ATOM 1796 N N . MET A 1 227 ? -46.236 -16.045 51.717 1.00 35.28 227 MET A N 1
ATOM 1797 C CA . MET A 1 227 ? -46.238 -14.574 51.663 1.00 35.28 227 MET A CA 1
ATOM 1798 C C . MET A 1 227 ? -46.128 -14.047 50.220 1.00 35.28 227 MET A C 1
ATOM 1800 O O . MET A 1 227 ? -45.323 -14.513 49.420 1.00 35.28 227 MET A O 1
ATOM 1804 N N . SER A 1 228 ? -46.971 -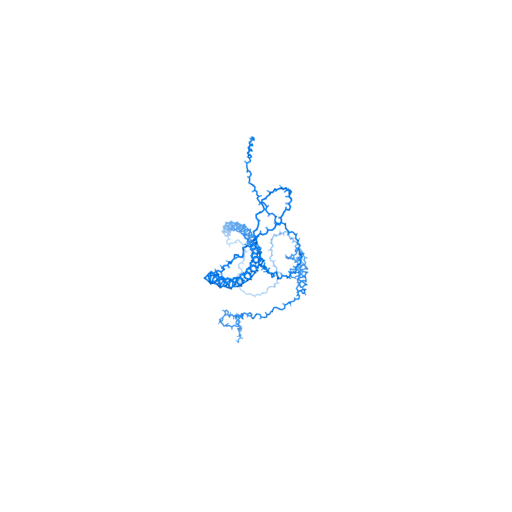13.045 49.952 1.00 40.53 228 SER A N 1
ATOM 1805 C CA . SER A 1 228 ? -46.991 -12.087 48.838 1.00 40.53 228 SER A CA 1
ATOM 1806 C C . SER A 1 228 ? -47.100 -12.616 47.401 1.00 40.53 228 SER A C 1
ATOM 1808 O O . SER A 1 228 ? -46.119 -12.891 46.717 1.00 40.53 228 SER A O 1
ATOM 1810 N N . SER A 1 229 ? -48.347 -12.603 46.926 1.00 43.25 229 SER A N 1
ATOM 1811 C CA . SER A 1 229 ? -48.757 -12.385 45.537 1.00 43.25 229 SER A CA 1
ATOM 1812 C C . SER A 1 229 ? -47.980 -11.227 44.882 1.00 43.25 229 SER A C 1
ATOM 1814 O O . SER A 1 229 ? -48.324 -10.059 45.065 1.00 43.25 229 SER A O 1
ATOM 1816 N N . MET A 1 230 ? -46.980 -11.556 44.067 1.00 41.66 230 MET A N 1
ATOM 1817 C CA . MET A 1 230 ? -46.698 -10.809 42.837 1.00 41.66 230 MET A CA 1
ATOM 1818 C C . MET A 1 230 ? -47.587 -11.394 41.732 1.00 41.66 230 MET A C 1
ATOM 1820 O O . MET A 1 230 ? -47.799 -12.610 41.735 1.00 41.66 230 MET A O 1
ATOM 1824 N N . PRO A 1 231 ? -48.143 -10.583 40.812 1.00 42.06 231 PRO A N 1
ATOM 1825 C CA . PRO A 1 231 ? -49.028 -11.096 39.778 1.00 42.06 231 PRO A CA 1
ATOM 1826 C C . PRO A 1 231 ? -48.291 -12.156 38.958 1.00 42.06 231 PRO A C 1
ATOM 1828 O O . PRO A 1 231 ? -47.237 -11.898 38.376 1.00 42.06 231 PRO A O 1
ATOM 1831 N N . ASN A 1 232 ? -48.862 -13.359 38.960 1.00 43.12 232 ASN A N 1
ATOM 1832 C CA . ASN A 1 232 ? -48.490 -14.472 38.108 1.00 43.12 232 ASN A CA 1
ATOM 1833 C C . ASN A 1 232 ? -48.688 -14.030 36.653 1.00 43.12 232 ASN A C 1
ATOM 1835 O O . ASN A 1 232 ? -49.780 -14.145 36.101 1.00 43.12 232 ASN A O 1
ATOM 1839 N N . ILE A 1 233 ? -47.651 -13.450 36.049 1.00 46.84 233 ILE A N 1
ATOM 1840 C CA . ILE A 1 233 ? -47.577 -13.376 34.599 1.00 46.84 233 ILE A CA 1
ATOM 1841 C C . ILE A 1 233 ? -47.392 -14.826 34.176 1.00 46.84 233 ILE A C 1
ATOM 1843 O O . ILE A 1 233 ? -46.296 -15.372 34.302 1.00 46.84 233 ILE A O 1
ATOM 1847 N N . GLU A 1 234 ? -48.475 -15.449 33.716 1.00 49.72 234 GLU A N 1
ATOM 1848 C CA . GLU A 1 234 ? -48.417 -16.679 32.940 1.00 49.72 234 GLU A CA 1
ATOM 1849 C C . GLU A 1 234 ? -47.528 -16.412 31.723 1.00 49.72 234 GLU A C 1
ATOM 1851 O O . GLU A 1 234 ? -47.978 -16.015 30.647 1.00 49.72 234 GLU A O 1
ATOM 1856 N N . ILE A 1 235 ? -46.221 -16.606 31.888 1.00 53.47 235 ILE A N 1
ATOM 1857 C CA . ILE A 1 235 ? -45.309 -16.755 30.770 1.00 53.47 235 ILE A CA 1
ATOM 1858 C C . ILE A 1 235 ? -45.634 -18.138 30.223 1.00 53.47 235 ILE A C 1
ATOM 1860 O O . ILE A 1 235 ? -45.030 -19.144 30.594 1.00 53.47 235 ILE A O 1
ATOM 1864 N N . MET A 1 236 ? -46.643 -18.176 29.350 1.00 59.28 236 MET A N 1
ATOM 1865 C CA . MET A 1 236 ? -46.817 -19.243 28.373 1.00 59.28 236 MET A CA 1
ATOM 1866 C C . MET A 1 236 ? -45.415 -19.614 27.875 1.00 59.28 236 MET A C 1
ATOM 1868 O O . MET A 1 236 ? -44.669 -18.692 27.524 1.00 59.28 236 MET A O 1
ATOM 1872 N N . PRO A 1 237 ? -45.001 -20.894 27.859 1.00 54.97 237 PRO A N 1
ATOM 1873 C CA . PRO A 1 237 ? -43.682 -21.256 27.369 1.00 54.97 237 PRO A CA 1
ATOM 1874 C C . PRO A 1 237 ? -43.612 -20.870 25.892 1.00 54.97 237 PRO A C 1
ATOM 1876 O O . PRO A 1 237 ? -44.056 -21.600 25.004 1.00 54.97 237 PRO A O 1
ATOM 1879 N N . THR A 1 238 ? -43.101 -19.668 25.624 1.00 64.75 238 THR A N 1
ATOM 1880 C CA . THR A 1 238 ? -42.836 -19.218 24.269 1.00 64.75 238 THR A CA 1
ATOM 1881 C C . THR A 1 238 ? -41.731 -20.132 23.776 1.00 64.75 238 THR A C 1
ATOM 1883 O O . THR A 1 238 ? -40.603 -20.107 24.267 1.00 64.75 238 THR A O 1
ATOM 1886 N N . LYS A 1 239 ? -42.097 -21.059 22.888 1.00 74.38 239 LYS A N 1
ATOM 1887 C CA . LYS A 1 239 ? -41.151 -21.998 22.288 1.00 74.38 239 LYS A CA 1
ATOM 1888 C C . LYS A 1 239 ? -39.989 -21.169 21.756 1.00 74.38 239 LYS A C 1
ATOM 1890 O O . LYS A 1 239 ? -40.215 -20.233 20.989 1.00 74.38 239 LYS A O 1
ATOM 1895 N N . PHE A 1 240 ? -38.772 -21.471 22.199 1.00 81.12 240 PHE A N 1
ATOM 1896 C CA . PHE A 1 240 ? -37.586 -20.772 21.727 1.00 81.12 240 PHE A CA 1
ATOM 1897 C C . PHE A 1 240 ? -37.516 -20.912 20.205 1.00 81.12 240 PHE A C 1
ATOM 1899 O O . PHE A 1 240 ? -37.322 -22.009 19.682 1.00 81.12 240 PHE A O 1
ATOM 1906 N N . VAL A 1 241 ? -37.717 -19.802 19.493 1.00 81.62 241 VAL A N 1
ATOM 1907 C CA . VAL A 1 241 ? -37.582 -19.766 18.039 1.00 81.62 241 VAL A CA 1
ATOM 1908 C C . VAL A 1 241 ? -36.195 -19.213 17.725 1.00 81.62 241 VAL A C 1
ATOM 1910 O O . VAL A 1 241 ? -35.976 -18.010 17.906 1.00 81.62 241 VAL A O 1
ATOM 1913 N N . PRO A 1 242 ? -35.248 -20.047 17.258 1.00 86.62 242 PRO A N 1
ATOM 1914 C CA . PRO A 1 242 ? -33.905 -19.583 16.957 1.00 86.62 242 PRO A CA 1
ATOM 1915 C C . PRO A 1 242 ? -33.952 -18.508 15.871 1.00 86.62 242 PRO A C 1
ATOM 1917 O O . PRO A 1 242 ? -34.672 -18.634 14.878 1.00 86.62 242 PRO A O 1
ATOM 1920 N N . LYS A 1 243 ? -33.178 -17.440 16.059 1.00 90.12 243 LYS A N 1
ATOM 1921 C CA . LYS A 1 243 ? -32.989 -16.386 15.061 1.00 90.12 243 LYS A CA 1
ATOM 1922 C C . LYS A 1 243 ? -31.639 -16.585 14.389 1.00 90.12 243 LYS A C 1
ATOM 1924 O O . LYS A 1 243 ? -30.614 -16.697 15.058 1.00 90.12 243 LYS A O 1
ATOM 1929 N N . CYS A 1 244 ? -31.617 -16.585 13.065 1.00 91.62 244 CYS A N 1
ATOM 1930 C CA . CYS A 1 244 ? -30.372 -16.720 12.329 1.00 91.62 244 CYS A CA 1
ATOM 1931 C C . CYS A 1 244 ? -29.522 -15.449 12.454 1.00 91.62 244 CYS A C 1
ATOM 1933 O O . CYS A 1 244 ? -29.956 -14.367 12.063 1.00 91.62 244 CYS A O 1
ATOM 1935 N N . HIS A 1 245 ? -28.278 -15.577 12.920 1.00 88.88 245 HIS A N 1
ATOM 1936 C CA . HIS A 1 245 ? -27.341 -14.450 13.030 1.00 88.88 245 HIS A CA 1
ATOM 1937 C C . HIS A 1 245 ? -26.942 -13.843 11.673 1.00 88.88 245 HIS A C 1
ATOM 1939 O O . HIS A 1 245 ? -26.529 -12.692 11.622 1.00 88.88 245 HIS A O 1
ATOM 1945 N N . GLN A 1 246 ? -27.065 -14.595 10.572 1.00 85.88 246 GLN A N 1
ATOM 1946 C CA . GLN A 1 246 ? -26.668 -14.129 9.239 1.00 85.88 246 GLN A CA 1
ATOM 1947 C C . GLN A 1 246 ? -27.785 -13.390 8.492 1.00 85.88 246 GLN A C 1
ATOM 1949 O O . GLN A 1 246 ? -27.501 -12.455 7.747 1.00 85.88 246 GLN A O 1
ATOM 1954 N N . CYS A 1 247 ? -29.039 -13.837 8.617 1.00 89.81 247 CYS A N 1
ATOM 1955 C CA . CYS A 1 247 ? -30.164 -13.282 7.854 1.00 89.81 247 CYS A CA 1
ATOM 1956 C C . CYS A 1 247 ? -31.255 -12.649 8.727 1.00 89.81 247 CYS A C 1
ATOM 1958 O O . CYS A 1 247 ? -32.158 -12.017 8.188 1.00 89.81 247 CYS A O 1
ATOM 1960 N N . GLY A 1 248 ? -31.197 -12.828 10.049 1.00 86.75 248 GLY A N 1
ATOM 1961 C CA . GLY A 1 248 ? -32.158 -12.281 11.004 1.00 86.75 248 GLY A CA 1
ATOM 1962 C C . GLY A 1 248 ? -33.530 -12.963 11.017 1.00 86.75 248 GLY A C 1
ATOM 1963 O O . GLY A 1 248 ? -34.375 -12.571 11.820 1.00 86.75 248 GLY A O 1
ATOM 1964 N N . VAL A 1 249 ? -33.765 -13.970 10.171 1.00 89.00 249 VAL A N 1
ATOM 1965 C CA . VAL A 1 249 ? -35.046 -14.687 10.079 1.00 89.00 249 VAL A CA 1
ATOM 1966 C C . VAL A 1 249 ? -35.184 -15.676 11.242 1.00 89.00 249 VAL A C 1
ATOM 1968 O O . VAL A 1 249 ? -34.213 -16.324 11.643 1.00 89.00 249 VAL A O 1
ATOM 1971 N N . LYS A 1 250 ? -36.394 -15.766 11.800 1.00 89.38 250 LYS A N 1
ATOM 1972 C CA . LYS A 1 250 ? -36.761 -16.720 12.856 1.00 89.38 250 LYS A CA 1
ATOM 1973 C C . LYS A 1 250 ? -36.997 -18.114 12.251 1.00 89.38 250 LYS A C 1
ATOM 1975 O O . LYS A 1 250 ? -37.556 -18.213 11.166 1.00 89.38 250 LYS A O 1
ATOM 1980 N N . GLY A 1 251 ? -36.600 -19.174 12.952 1.00 88.69 251 GLY A N 1
ATOM 1981 C CA . GLY A 1 251 ? -36.869 -20.573 12.590 1.00 88.69 251 GLY A CA 1
ATOM 1982 C C . GLY A 1 251 ? -35.644 -21.400 12.182 1.00 88.69 251 GLY A C 1
ATOM 1983 O O . GLY A 1 251 ? -35.766 -22.611 12.066 1.00 88.69 251 GLY A O 1
ATOM 1984 N N . HIS A 1 252 ? -34.463 -20.793 12.009 1.00 88.88 252 HIS A N 1
ATOM 1985 C CA . HIS A 1 252 ? -33.218 -21.517 11.716 1.00 88.88 252 HIS A CA 1
ATOM 1986 C C . HIS A 1 252 ? -31.991 -20.836 12.341 1.00 88.88 252 HIS A C 1
ATOM 1988 O O . HIS A 1 252 ? -32.011 -19.651 12.676 1.00 88.88 252 HIS A O 1
ATOM 1994 N N . ILE A 1 253 ? -30.902 -21.593 12.474 1.00 88.06 253 ILE A N 1
ATOM 1995 C CA . ILE A 1 253 ? -29.587 -21.117 12.931 1.00 88.06 253 ILE A CA 1
ATOM 1996 C C . ILE A 1 253 ? -28.614 -20.982 11.752 1.00 88.06 253 ILE A C 1
ATOM 1998 O O . ILE A 1 253 ? -28.831 -21.570 10.696 1.00 88.06 253 ILE A O 1
ATOM 2002 N N . ARG A 1 254 ? -27.525 -20.216 11.927 1.00 85.50 254 ARG A N 1
ATOM 2003 C CA . ARG A 1 254 ? -26.564 -19.860 10.859 1.00 85.50 254 ARG A CA 1
ATOM 2004 C C . ARG A 1 254 ? -26.109 -21.039 9.972 1.00 85.50 254 ARG A C 1
ATOM 2006 O O . ARG A 1 254 ? -26.082 -20.824 8.765 1.00 85.50 254 ARG A O 1
ATOM 2013 N N . PRO A 1 255 ? -25.803 -22.247 10.491 1.00 84.69 255 PRO A N 1
ATOM 2014 C CA . PRO A 1 255 ? -25.395 -23.376 9.645 1.00 84.69 255 PRO A CA 1
ATOM 2015 C C . PRO A 1 255 ? -26.445 -23.810 8.611 1.00 84.69 255 PRO A C 1
ATOM 2017 O O . PRO A 1 255 ? -26.077 -24.267 7.542 1.00 84.69 255 PRO A O 1
ATOM 2020 N N . HIS A 1 256 ? -27.732 -23.604 8.900 1.00 83.38 256 HIS A N 1
ATOM 2021 C CA . HIS A 1 256 ? -28.866 -23.996 8.051 1.00 83.38 256 HIS A CA 1
ATOM 2022 C C . HIS A 1 256 ? -29.524 -22.767 7.409 1.00 83.38 256 HIS A C 1
ATOM 2024 O O . HIS A 1 256 ? -30.743 -22.680 7.270 1.00 83.38 256 HIS A O 1
ATOM 2030 N N . CYS A 1 257 ? -28.730 -21.733 7.126 1.00 86.38 257 CYS A N 1
ATOM 2031 C CA . CYS A 1 257 ? -29.239 -20.516 6.516 1.00 86.38 257 CYS A CA 1
ATOM 2032 C C . CYS A 1 257 ? -29.338 -20.701 4.996 1.00 86.38 257 CYS A C 1
ATOM 2034 O O . CYS A 1 257 ? -28.297 -20.834 4.349 1.00 86.38 257 CYS A O 1
ATOM 2036 N N . PRO A 1 258 ? -30.529 -20.575 4.386 1.00 83.44 258 PRO A N 1
ATOM 2037 C CA . PRO A 1 258 ? -30.680 -20.726 2.937 1.00 83.44 258 PRO A CA 1
ATOM 2038 C C . PRO A 1 258 ? -29.899 -19.657 2.148 1.00 83.44 258 PRO A C 1
ATOM 2040 O O . PRO A 1 258 ? -29.451 -19.893 1.027 1.00 83.44 258 PRO A O 1
ATOM 2043 N N . LYS A 1 259 ? -29.645 -18.480 2.752 1.00 79.62 259 LYS A N 1
ATOM 2044 C CA . LYS A 1 259 ? -28.765 -17.442 2.173 1.00 79.62 259 LYS A CA 1
ATOM 2045 C C . LYS A 1 259 ? -27.270 -17.802 2.208 1.00 79.62 259 LYS A C 1
ATOM 2047 O O . LYS A 1 259 ? -26.483 -17.123 1.554 1.00 79.62 259 LYS A O 1
ATOM 2052 N N . LEU A 1 260 ? -26.858 -18.780 3.020 1.00 78.00 260 LEU A N 1
ATOM 2053 C CA . LEU A 1 260 ? -25.481 -19.289 3.057 1.00 78.00 260 LEU A CA 1
ATOM 2054 C C . LEU A 1 260 ? -25.320 -20.517 2.159 1.00 78.00 260 LEU A C 1
ATOM 2056 O O . LEU A 1 260 ? -24.325 -20.590 1.445 1.00 78.00 260 LEU A O 1
ATOM 2060 N N . GLU A 1 261 ? -26.311 -21.409 2.110 1.00 66.62 261 GLU A N 1
ATOM 2061 C CA . GLU A 1 261 ? -26.304 -22.555 1.188 1.00 66.62 261 GLU A CA 1
ATOM 2062 C C . GLU A 1 261 ? -26.250 -22.109 -0.277 1.00 66.62 261 GLU A C 1
ATOM 2064 O O . GLU A 1 261 ? -25.403 -22.572 -1.036 1.00 66.62 261 GLU A O 1
ATOM 2069 N N . THR A 1 262 ? -27.055 -21.116 -0.663 1.00 61.25 262 THR A N 1
ATOM 2070 C CA . THR A 1 262 ? -27.021 -20.547 -2.026 1.00 61.25 262 THR A CA 1
ATOM 2071 C C . THR A 1 262 ? -25.667 -19.933 -2.396 1.00 61.25 262 THR A C 1
ATOM 2073 O O . THR A 1 262 ? -25.244 -20.021 -3.548 1.00 61.25 262 THR A O 1
ATOM 2076 N N . LYS A 1 263 ? -24.935 -19.368 -1.427 1.00 59.22 263 LYS A N 1
ATOM 2077 C CA . LYS A 1 263 ? -23.576 -18.846 -1.647 1.00 59.22 263 LYS A CA 1
ATOM 2078 C C . LYS A 1 263 ? -22.537 -19.958 -1.772 1.00 59.22 263 LYS A C 1
ATOM 2080 O O . LYS A 1 263 ? -21.610 -19.814 -2.560 1.00 59.22 263 LYS A O 1
ATOM 2085 N N . HIS A 1 264 ? -22.694 -21.054 -1.032 1.00 58.38 264 HIS A N 1
ATOM 2086 C CA . HIS A 1 264 ? -21.824 -22.227 -1.146 1.00 58.38 264 HIS A CA 1
ATOM 2087 C C . HIS A 1 264 ? -21.967 -22.908 -2.514 1.00 58.38 264 HIS A C 1
ATOM 2089 O O . HIS A 1 264 ? -20.958 -23.238 -3.135 1.00 58.38 264 HIS A O 1
ATOM 2095 N N . VAL A 1 265 ? -23.196 -23.032 -3.026 1.00 57.34 265 VAL A N 1
ATOM 2096 C CA . VAL A 1 265 ? -23.451 -23.587 -4.366 1.00 57.34 265 VAL A CA 1
ATOM 2097 C C . VAL A 1 265 ? -22.900 -22.663 -5.460 1.00 57.34 265 VAL A C 1
ATOM 2099 O O . VAL A 1 265 ? -22.253 -23.135 -6.390 1.00 57.34 265 VAL A O 1
ATOM 2102 N N . HIS A 1 266 ? -23.063 -21.341 -5.327 1.00 52.41 266 HIS A N 1
ATOM 2103 C CA . HIS A 1 266 ? -22.502 -20.383 -6.289 1.00 52.41 266 HIS A CA 1
ATOM 2104 C C . HIS A 1 266 ? -20.962 -20.363 -6.274 1.00 52.41 266 HIS A C 1
ATOM 2106 O O . HIS A 1 266 ? -20.336 -20.293 -7.328 1.00 52.41 266 HIS A O 1
ATOM 2112 N N . ALA A 1 267 ? -20.337 -20.505 -5.099 1.00 54.81 267 ALA A N 1
ATOM 2113 C CA . ALA A 1 267 ? -18.884 -20.610 -4.978 1.00 54.81 267 ALA A CA 1
ATOM 2114 C C . ALA A 1 267 ? -18.329 -21.903 -5.607 1.00 54.81 267 ALA A C 1
ATOM 2116 O O . ALA A 1 267 ? -17.291 -21.856 -6.260 1.00 54.81 267 ALA A O 1
ATOM 2117 N N . GLN A 1 268 ? -19.031 -23.036 -5.478 1.00 55.47 268 GLN A N 1
ATOM 2118 C CA . GLN A 1 268 ? -18.644 -24.302 -6.121 1.00 55.47 268 GLN A CA 1
ATOM 2119 C C . GLN A 1 268 ? -18.840 -24.294 -7.647 1.00 55.47 268 GLN A C 1
ATOM 2121 O O . GLN A 1 268 ? -18.090 -24.956 -8.365 1.00 55.47 268 GLN A O 1
ATOM 2126 N N . PHE A 1 269 ? -19.806 -23.528 -8.164 1.00 52.75 269 PHE A N 1
ATOM 2127 C CA . PHE A 1 269 ? -20.026 -23.390 -9.610 1.00 52.75 269 PHE A CA 1
ATOM 2128 C C . PHE A 1 269 ? -18.956 -22.519 -10.293 1.00 52.75 269 PHE A C 1
ATOM 2130 O O . PHE A 1 269 ? -18.606 -22.751 -11.447 1.00 52.75 269 PHE A O 1
ATOM 2137 N N . ILE A 1 270 ? -18.390 -21.539 -9.580 1.00 53.50 270 ILE A N 1
ATOM 2138 C CA . ILE A 1 270 ? -17.305 -20.692 -10.106 1.00 53.50 270 ILE A CA 1
ATOM 2139 C C . ILE A 1 270 ? -15.965 -21.446 -10.116 1.00 53.50 270 ILE A C 1
ATOM 2141 O O . ILE A 1 270 ? -15.180 -21.288 -11.050 1.00 53.50 270 ILE A O 1
ATOM 2145 N N . THR A 1 271 ? -15.704 -22.319 -9.137 1.00 51.06 271 THR A N 1
ATOM 2146 C CA . THR A 1 271 ? -14.456 -23.105 -9.088 1.00 51.06 271 THR A CA 1
ATOM 2147 C C . THR A 1 271 ? -14.410 -24.269 -10.079 1.00 51.06 271 THR A C 1
ATOM 2149 O O . THR A 1 271 ? -13.330 -24.790 -10.344 1.00 51.06 271 THR A O 1
ATOM 2152 N N . SER A 1 272 ? -15.545 -24.668 -10.659 1.00 50.47 272 SER A N 1
ATOM 2153 C CA . SER A 1 272 ? -15.634 -25.770 -11.628 1.00 50.47 272 SER A CA 1
ATOM 2154 C C . SER A 1 272 ? -15.523 -25.327 -13.096 1.00 50.47 272 SER A C 1
ATOM 2156 O O . SER A 1 272 ? -15.295 -26.169 -13.961 1.00 50.47 272 SER A O 1
ATOM 2158 N N . GLN A 1 273 ? -15.596 -24.021 -13.387 1.00 49.44 273 GLN A N 1
ATOM 2159 C CA . GLN A 1 273 ? -15.487 -23.470 -14.752 1.00 49.44 273 GLN A CA 1
ATOM 2160 C C . GLN A 1 273 ? -14.072 -22.993 -15.132 1.00 49.44 273 GLN A C 1
ATOM 2162 O O . GLN A 1 273 ? -13.851 -22.508 -16.242 1.00 49.44 273 GLN A O 1
ATOM 2167 N N . VAL A 1 274 ? -13.084 -23.161 -14.249 1.00 46.94 274 VAL A N 1
ATOM 2168 C CA . VAL A 1 274 ? -11.675 -22.877 -14.552 1.00 46.94 274 VAL A CA 1
ATOM 2169 C C . VAL A 1 274 ? -10.938 -24.204 -14.708 1.00 46.94 274 VAL A C 1
ATOM 2171 O O . VAL A 1 274 ? -10.630 -24.872 -13.725 1.00 46.94 274 VAL A O 1
ATOM 2174 N N . LYS A 1 275 ? -10.643 -24.601 -15.954 1.00 40.00 275 LYS A N 1
ATOM 2175 C CA . LYS A 1 275 ? -9.731 -25.723 -16.238 1.00 40.00 275 LYS A CA 1
ATOM 2176 C C . LYS A 1 275 ? -8.384 -25.452 -15.547 1.00 40.00 275 LYS A C 1
ATOM 2178 O O . LYS A 1 275 ? -7.747 -24.450 -15.884 1.00 40.00 275 LYS A O 1
ATOM 2183 N N . PRO A 1 276 ? -7.899 -26.317 -14.640 1.00 42.34 276 PRO A N 1
ATOM 2184 C CA . PRO A 1 276 ? -6.581 -26.132 -14.060 1.00 42.34 276 PRO A CA 1
ATOM 2185 C C . PRO A 1 276 ? -5.528 -26.464 -15.123 1.00 42.34 276 PRO A C 1
ATOM 2187 O O . PRO A 1 276 ? -5.330 -27.621 -15.491 1.00 42.34 276 PRO A O 1
ATOM 2190 N N . LYS A 1 277 ? -4.829 -25.444 -15.631 1.00 41.75 277 LYS A N 1
ATOM 2191 C CA . LYS A 1 277 ? -3.508 -25.654 -16.232 1.00 41.75 277 LYS A CA 1
ATOM 2192 C C . LYS A 1 277 ? -2.580 -26.068 -15.094 1.00 41.75 277 LYS A C 1
ATOM 2194 O O . LYS A 1 277 ? -2.305 -25.257 -14.217 1.00 41.75 277 LYS A O 1
ATOM 2199 N N . HIS A 1 278 ? -2.137 -27.321 -15.096 1.00 38.94 278 HIS A N 1
ATOM 2200 C CA . HIS A 1 278 ? -1.129 -27.821 -14.164 1.00 38.94 278 HIS A CA 1
ATOM 2201 C C . HIS A 1 278 ? 0.135 -26.944 -14.226 1.00 38.94 278 HIS A C 1
ATOM 2203 O O . HIS A 1 278 ? 0.790 -26.919 -15.273 1.00 38.94 278 HIS A O 1
ATOM 2209 N N . PRO A 1 279 ? 0.532 -26.253 -13.143 1.00 43.06 279 PRO A N 1
ATOM 2210 C CA . PRO A 1 279 ? 1.880 -25.731 -13.028 1.00 43.06 279 PRO A CA 1
ATOM 2211 C C . PRO A 1 279 ? 2.811 -26.880 -12.632 1.00 43.06 279 PRO A C 1
ATOM 2213 O O . PRO A 1 279 ? 2.454 -27.750 -11.833 1.00 43.06 279 PRO A O 1
ATOM 2216 N N . LYS A 1 280 ? 4.012 -26.889 -13.212 1.00 44.72 280 LYS A N 1
ATOM 2217 C CA . LYS A 1 280 ? 5.078 -27.839 -12.888 1.00 44.72 280 LYS A CA 1
ATOM 2218 C C . LYS A 1 280 ? 5.336 -27.839 -11.377 1.00 44.72 280 LYS A C 1
ATOM 2220 O O . LYS A 1 280 ? 5.450 -26.783 -10.761 1.00 44.72 280 LYS A O 1
ATOM 2225 N N . VAL A 1 281 ? 5.421 -29.043 -10.815 1.00 39.72 281 VAL A N 1
ATOM 2226 C CA . VAL A 1 281 ? 5.699 -29.332 -9.405 1.00 39.72 281 VAL A CA 1
ATOM 2227 C C . VAL A 1 281 ? 7.022 -28.682 -8.999 1.00 39.72 281 VAL A C 1
ATOM 2229 O O . VAL A 1 281 ? 8.095 -29.213 -9.272 1.00 39.72 281 VAL A O 1
ATOM 2232 N N . ILE A 1 282 ? 6.943 -27.535 -8.329 1.00 42.28 282 ILE A N 1
ATOM 2233 C CA . ILE A 1 282 ? 8.014 -27.047 -7.465 1.00 42.28 282 ILE A CA 1
ATOM 2234 C C . ILE A 1 282 ? 7.786 -27.745 -6.128 1.00 42.28 282 ILE A C 1
ATOM 2236 O O . ILE A 1 282 ? 6.750 -27.557 -5.490 1.00 42.28 282 ILE A O 1
ATOM 2240 N N . GLN A 1 283 ? 8.717 -28.615 -5.745 1.00 47.06 283 GLN A N 1
ATOM 2241 C CA . GLN A 1 283 ? 8.692 -29.284 -4.449 1.00 47.06 283 GLN A CA 1
ATOM 2242 C C . GLN A 1 283 ? 8.704 -28.213 -3.352 1.00 47.06 283 GLN A C 1
ATOM 2244 O O . GLN A 1 283 ? 9.694 -27.507 -3.172 1.00 47.06 283 GLN A O 1
ATOM 2249 N N . SER A 1 284 ? 7.591 -28.068 -2.636 1.00 43.44 284 SER A N 1
ATOM 2250 C CA . SER A 1 284 ? 7.528 -27.232 -1.440 1.00 43.44 284 SER A CA 1
ATOM 2251 C C . SER A 1 284 ? 8.505 -27.770 -0.387 1.00 43.44 284 SER A C 1
ATOM 2253 O O . SER A 1 284 ? 8.588 -28.995 -0.223 1.00 43.44 284 SER A O 1
ATOM 2255 N N . PRO A 1 285 ? 9.207 -26.907 0.367 1.00 46.66 285 PRO A N 1
ATOM 2256 C CA . PRO A 1 285 ? 10.039 -27.358 1.472 1.00 46.66 285 PRO A CA 1
ATOM 2257 C C . PRO A 1 285 ? 9.161 -28.107 2.479 1.00 46.66 285 PRO A C 1
ATOM 2259 O O . PRO A 1 285 ? 8.107 -27.621 2.889 1.00 46.66 285 PRO A O 1
ATOM 2262 N N . LYS A 1 286 ? 9.571 -29.334 2.818 1.00 57.84 286 LYS A N 1
ATOM 2263 C CA . LYS A 1 286 ? 8.857 -30.219 3.743 1.00 57.84 286 LYS A CA 1
ATOM 2264 C C . LYS A 1 286 ? 8.661 -29.483 5.068 1.00 57.84 286 LYS A C 1
ATOM 2266 O O . LYS A 1 286 ? 9.633 -29.189 5.761 1.00 57.84 286 LYS A O 1
ATOM 2271 N N . PHE A 1 287 ? 7.412 -29.167 5.400 1.00 59.25 287 PHE A N 1
ATOM 2272 C CA . PHE A 1 287 ? 7.062 -28.686 6.729 1.00 59.25 287 PHE A CA 1
ATOM 2273 C C . PHE A 1 287 ? 7.379 -29.817 7.709 1.00 59.25 287 PHE A C 1
ATOM 2275 O O . PHE A 1 287 ? 6.720 -30.854 7.687 1.00 59.25 287 PHE A O 1
ATOM 2282 N N . ASN A 1 288 ? 8.432 -29.637 8.504 1.00 66.69 288 ASN A N 1
ATOM 2283 C CA . ASN A 1 288 ? 8.852 -30.573 9.540 1.00 66.69 288 ASN A CA 1
ATOM 2284 C C . ASN A 1 288 ? 8.284 -30.079 10.877 1.00 66.69 288 ASN A C 1
ATOM 2286 O O . ASN A 1 288 ? 8.941 -29.275 11.543 1.00 66.69 288 ASN A O 1
ATOM 2290 N N . PRO A 1 289 ? 7.066 -30.493 11.270 1.00 76.00 289 PRO A N 1
ATOM 2291 C CA . PRO A 1 289 ? 6.511 -30.095 12.554 1.00 76.00 289 PRO A CA 1
ATOM 2292 C C . PRO A 1 289 ? 7.387 -30.624 13.692 1.00 76.00 289 PRO A C 1
ATOM 2294 O O . PRO A 1 289 ? 7.810 -31.782 13.672 1.00 76.00 289 PRO A O 1
ATOM 2297 N N . ILE A 1 290 ? 7.643 -29.766 14.678 1.00 78.38 290 ILE A N 1
ATOM 2298 C CA . ILE A 1 290 ? 8.339 -30.107 15.921 1.00 78.38 290 ILE A CA 1
ATOM 2299 C C . ILE A 1 290 ? 7.277 -30.301 17.000 1.00 78.38 290 ILE A C 1
ATOM 2301 O O . ILE A 1 290 ? 6.396 -29.455 17.168 1.00 78.38 290 ILE A O 1
ATOM 2305 N N . CYS A 1 291 ? 7.357 -31.403 17.741 1.00 82.75 291 CYS A N 1
ATOM 2306 C CA . CYS A 1 291 ? 6.426 -31.661 18.829 1.00 82.75 291 CYS A CA 1
ATOM 2307 C C . CYS A 1 291 ? 6.684 -30.701 19.991 1.00 82.75 291 CYS A C 1
ATOM 2309 O O . CYS A 1 291 ? 7.775 -30.695 20.562 1.00 82.75 291 CYS A O 1
ATOM 2311 N N . HIS A 1 292 ? 5.663 -29.949 20.404 1.00 72.81 292 HIS A N 1
ATOM 2312 C CA . HIS A 1 292 ? 5.769 -29.020 21.535 1.00 72.81 292 HIS A CA 1
ATOM 2313 C C . HIS A 1 292 ? 6.039 -29.715 22.878 1.00 72.81 292 HIS A C 1
ATOM 2315 O O . HIS A 1 292 ? 6.449 -29.056 23.828 1.00 72.81 292 HIS A O 1
ATOM 2321 N N . HIS A 1 293 ? 5.822 -31.031 22.960 1.00 71.56 293 HIS A N 1
ATOM 2322 C CA . HIS A 1 293 ? 5.941 -31.789 24.203 1.00 71.56 293 HIS A CA 1
ATOM 2323 C C . HIS A 1 293 ? 7.250 -32.591 24.328 1.00 71.56 293 HIS A C 1
ATOM 2325 O O . HIS A 1 293 ? 7.687 -32.852 25.446 1.00 71.56 293 HIS A O 1
ATOM 2331 N N . CYS A 1 294 ? 7.885 -32.996 23.220 1.00 80.56 294 CYS A N 1
ATOM 2332 C CA . CYS A 1 294 ? 9.124 -33.793 23.248 1.00 80.56 294 CYS A CA 1
ATOM 2333 C C . CYS A 1 294 ? 10.253 -33.263 22.347 1.00 80.56 294 CYS A C 1
ATOM 2335 O O . CYS A 1 294 ? 11.348 -33.814 22.365 1.00 80.56 294 CYS A O 1
ATOM 2337 N N . GLY A 1 295 ? 10.012 -32.218 21.547 1.00 74.81 295 GLY A N 1
ATOM 2338 C CA . GLY A 1 295 ? 11.019 -31.615 20.667 1.00 74.81 295 GLY A CA 1
ATOM 2339 C C . GLY A 1 295 ? 11.422 -32.465 19.455 1.00 74.81 295 GLY A C 1
ATOM 2340 O O . GLY A 1 295 ? 12.290 -32.054 18.689 1.00 74.81 295 GLY A O 1
ATOM 2341 N N . VAL A 1 296 ? 10.807 -33.635 19.254 1.00 79.25 296 VAL A N 1
ATOM 2342 C CA . VAL A 1 296 ? 11.120 -34.536 18.137 1.00 79.25 296 VAL A CA 1
ATOM 2343 C C . VAL A 1 296 ? 10.432 -34.063 16.855 1.00 79.25 296 VAL A C 1
ATOM 2345 O O . VAL A 1 296 ? 9.276 -33.630 16.867 1.00 79.25 296 VAL A O 1
ATOM 2348 N N . PHE A 1 297 ? 11.151 -34.164 15.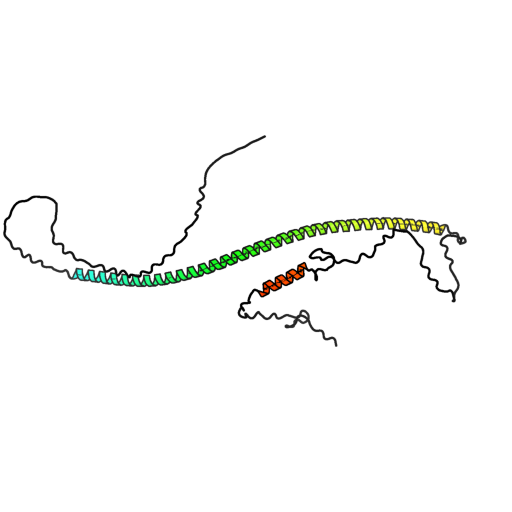736 1.00 77.62 297 PHE A N 1
ATOM 2349 C CA . PHE A 1 297 ? 10.631 -33.866 14.403 1.00 77.62 297 PHE A CA 1
ATOM 2350 C C . PHE A 1 297 ? 9.631 -34.933 13.936 1.00 77.62 297 PHE A C 1
ATOM 2352 O O . PHE A 1 297 ? 9.850 -36.129 14.121 1.00 77.62 297 PHE A O 1
ATOM 2359 N N . GLY A 1 298 ? 8.557 -34.506 13.270 1.00 76.88 298 GLY A N 1
ATOM 2360 C CA . GLY A 1 298 ? 7.630 -35.391 12.554 1.00 76.88 298 GLY A CA 1
ATOM 2361 C C . GLY A 1 298 ? 6.244 -35.553 13.182 1.00 76.88 298 GLY A C 1
ATOM 2362 O O . GLY A 1 298 ? 5.402 -36.223 12.593 1.00 76.88 298 GLY A O 1
ATOM 2363 N N . HIS A 1 299 ? 5.965 -34.928 14.328 1.00 75.31 299 HIS A N 1
ATOM 2364 C CA . HIS A 1 299 ? 4.624 -34.888 14.922 1.00 75.31 299 HIS A CA 1
ATOM 2365 C C . HIS A 1 299 ? 4.423 -33.608 15.738 1.00 75.31 299 HIS A C 1
ATOM 2367 O O . HIS A 1 299 ? 5.388 -33.009 16.198 1.00 75.31 299 HIS A O 1
ATOM 2373 N N . THR A 1 300 ? 3.175 -33.174 15.920 1.00 72.50 300 THR A N 1
ATOM 2374 C CA . THR A 1 300 ? 2.840 -31.970 16.707 1.00 72.50 300 THR A CA 1
ATOM 2375 C C . THR A 1 300 ? 2.365 -32.285 18.129 1.00 72.50 300 THR A C 1
ATOM 2377 O O . THR A 1 300 ? 2.497 -31.430 19.003 1.00 72.50 300 THR A O 1
ATOM 2380 N N . LEU A 1 301 ? 1.852 -33.497 18.385 1.00 70.75 301 LEU A N 1
ATOM 2381 C CA . LEU A 1 301 ? 1.404 -33.972 19.701 1.00 70.75 301 LEU A CA 1
ATOM 2382 C C . LEU A 1 301 ? 1.848 -35.420 19.948 1.00 70.75 301 LEU A C 1
ATOM 2384 O O . LEU A 1 301 ? 1.715 -36.270 19.068 1.00 70.75 301 LEU A O 1
ATOM 2388 N N . CYS A 1 302 ? 2.348 -35.708 21.152 1.00 73.94 302 CYS A N 1
ATOM 2389 C CA . CYS A 1 302 ? 2.681 -37.068 21.571 1.00 73.94 302 CYS A CA 1
ATOM 2390 C C . CYS A 1 302 ? 1.407 -37.900 21.775 1.00 73.94 302 CYS A C 1
ATOM 2392 O O . CYS A 1 302 ? 0.515 -37.498 22.522 1.00 73.94 302 CYS A O 1
ATOM 2394 N N . HIS A 1 303 ? 1.354 -39.095 21.185 1.00 63.72 303 HIS A N 1
ATOM 2395 C CA . HIS A 1 303 ? 0.394 -40.114 21.603 1.00 63.72 303 HIS A CA 1
ATOM 2396 C C . HIS A 1 303 ? 0.852 -40.694 22.945 1.00 63.72 303 HIS A C 1
ATOM 2398 O O . HIS A 1 303 ? 1.778 -41.499 23.004 1.00 63.72 303 HIS A O 1
ATOM 2404 N N . ILE A 1 304 ? 0.213 -40.258 24.029 1.00 54.59 304 ILE A N 1
ATOM 2405 C CA . ILE A 1 304 ? 0.359 -40.881 25.345 1.00 54.59 304 ILE A CA 1
ATOM 2406 C C . ILE A 1 304 ? -0.433 -42.189 25.296 1.00 54.59 304 ILE A C 1
ATOM 2408 O O . ILE A 1 304 ? -1.661 -42.182 25.362 1.00 54.59 304 ILE A O 1
ATOM 2412 N N . VAL A 1 305 ? 0.265 -43.312 25.127 1.00 46.97 305 VAL A N 1
ATOM 2413 C CA . VAL A 1 305 ? -0.312 -44.635 25.379 1.00 46.97 305 VAL A CA 1
ATOM 2414 C C . VAL A 1 305 ? -0.325 -44.814 26.892 1.00 46.97 305 VAL A C 1
ATOM 2416 O O . VAL A 1 305 ? 0.724 -44.958 27.516 1.00 46.97 305 VAL A O 1
ATOM 2419 N N . ILE A 1 306 ? -1.513 -44.723 27.479 1.00 44.84 306 ILE A N 1
ATOM 2420 C CA . ILE A 1 306 ? -1.748 -45.076 28.877 1.00 44.84 306 ILE A CA 1
ATOM 2421 C C . ILE A 1 306 ? -1.801 -46.608 28.918 1.00 44.84 306 ILE A C 1
ATOM 2423 O O . ILE A 1 306 ? -2.720 -47.189 28.343 1.00 44.84 306 ILE A O 1
ATOM 2427 N N . ASN A 1 307 ? -0.794 -47.234 29.531 1.00 44.22 307 ASN A N 1
ATOM 2428 C CA . ASN A 1 307 ? -0.847 -48.630 29.980 1.00 44.22 307 ASN A CA 1
ATOM 2429 C C . ASN A 1 307 ? -1.331 -48.670 31.427 1.00 44.22 307 ASN A C 1
ATOM 2431 O O . ASN A 1 307 ? -0.854 -47.815 32.210 1.00 44.22 307 ASN A O 1
#

Sequence (307 aa):
MDCTNKKKTKGNKILTVTWSDSEKEEESDSGDEIENYMAFMTSAVETTKTSSKASDTEKSDESDSVVGSIEEESDDEDISELQQAYNQLYKESYKLANSNVKLNKRLKEALEEVDSLKKVNDDTQVEISQLKNHRTTLTDKVRFLEKDAFDREGFKKALEDKVQKLETELANVHLSFKKFDAGSQKIDEIWNAQRTSFDMTGIGYKEKATTSSQLASKPYSTKTQGMSSMPNIEIMPTKFVPKCHQCGVKGHIRPHCPKLETKHVHAQFITSQVKPKHPKVIQSPKFNPICHHCGVFGHTLCHIVIN

Foldseek 3Di:
DDDDDDDDDDDDDDPDDDDDDDDDDDDDDDDDDPPPDDDDDDDDDDDDDDDDDDDDDDDDDDDDDDPDPPPPPPPVVVVVVVVVVVVVVVVVVVVVVVVVVVVVVVVVVVVVVVVVVVVVVVVVVVVVVVVVVVVVVVVVVVVVVVVVVVVVVVVVVVVVVVVVVVVVVVVVVVVVVVVVVVVVVVVVVVVVVPDDPPDQPDDPRDDDDDDDDDDDDDDDDDDDDDDDDDDPPPPPPPPDFDAEPPPRDTRDYPVPDPVVVVVVVVVVVVVVPDDDPDDPDDPDDDPFAAAPVPRDTDDPHDDPDDD

Radius of gyration: 59.87 Å; chains: 1; bounding box: 107×94×181 Å

Organism: NCBI:txid165716